Protein AF-A0A951UC71-F1 (afdb_monomer_lite)

pLDDT: mean 77.55, std 17.19, range [30.97, 96.88]

Radius of gyration: 18.81 Å; chains: 1; bounding box: 46×60×40 Å

Sequence (184 aa):
MALVKSNFSGMRILVIVRHSFFYNSIHRSFVNNIKMRLPWKINTELAEDSRFSFFFKPIERLGGASDEKISIFTTQEAREDAIRFLQSHLKYQKTASTLNSMNDYVCYASKANSLAIRSNGDIAKCTVALSDERNRIGHLNKDGTVEIDKTLFRLWLKGLQSGNDMELACPYAAMETLVNLSSK

Structure (mmCIF, N/CA/C/O backbone):
data_AF-A0A951UC71-F1
#
_entry.id   AF-A0A951UC71-F1
#
loop_
_atom_site.group_PDB
_atom_site.id
_atom_site.type_symbol
_atom_site.label_atom_id
_atom_site.label_alt_id
_atom_site.label_comp_id
_atom_site.label_asym_id
_atom_site.label_entity_id
_atom_site.label_seq_id
_atom_site.pdbx_PDB_ins_code
_atom_site.Cartn_x
_atom_site.Cartn_y
_atom_site.Cartn_z
_atom_site.occupancy
_atom_site.B_iso_or_equiv
_atom_site.auth_seq_id
_atom_site.auth_comp_id
_atom_site.auth_asym_id
_atom_site.auth_atom_id
_atom_site.pdbx_PDB_model_num
ATOM 1 N N . MET A 1 1 ? -28.364 0.232 11.010 1.00 32.69 1 MET A N 1
ATOM 2 C CA . MET A 1 1 ? -27.357 -0.629 11.667 1.00 32.69 1 MET A CA 1
ATOM 3 C C . MET A 1 1 ? -25.978 -0.072 11.325 1.00 32.69 1 MET A C 1
ATOM 5 O O . MET A 1 1 ? -25.517 -0.237 10.207 1.00 32.69 1 MET A O 1
ATOM 9 N N . ALA A 1 2 ? -25.404 0.728 12.226 1.00 31.59 2 ALA A N 1
ATOM 10 C CA . ALA A 1 2 ? -24.168 1.481 12.012 1.00 31.59 2 ALA A CA 1
ATOM 11 C C . ALA A 1 2 ? -22.981 0.679 12.564 1.00 31.59 2 ALA A C 1
ATOM 13 O O . ALA A 1 2 ? -22.815 0.622 13.776 1.00 31.59 2 ALA A O 1
ATOM 14 N N . LEU A 1 3 ? -22.198 0.017 11.706 1.00 30.97 3 LEU A N 1
ATOM 15 C CA . LEU A 1 3 ? -21.170 -0.932 12.171 1.00 30.97 3 LEU A CA 1
ATOM 16 C C . LEU A 1 3 ? -19.726 -0.653 11.724 1.00 30.97 3 LEU A C 1
ATOM 18 O O . LEU A 1 3 ? -18.859 -1.461 12.028 1.00 30.97 3 LEU A O 1
ATOM 22 N N . VAL A 1 4 ? -19.411 0.476 11.073 1.00 44.16 4 VAL A N 1
ATOM 23 C CA . VAL A 1 4 ? -18.016 0.715 10.615 1.00 44.16 4 VAL A CA 1
ATOM 24 C C . VAL A 1 4 ? -17.393 2.028 11.106 1.00 44.16 4 VAL A C 1
ATOM 26 O O . VAL A 1 4 ? -16.186 2.081 11.329 1.00 44.16 4 VAL A O 1
ATOM 29 N N . LYS A 1 5 ? -18.174 3.084 11.376 1.00 35.66 5 LYS A N 1
ATOM 30 C CA . LYS A 1 5 ? -17.596 4.390 11.759 1.00 35.66 5 LYS A CA 1
ATOM 31 C C . LYS A 1 5 ? -16.997 4.441 13.176 1.00 35.66 5 LYS A C 1
ATOM 33 O O . LYS A 1 5 ? -16.100 5.245 13.406 1.00 35.66 5 LYS A O 1
ATOM 38 N N . SER A 1 6 ? -17.438 3.595 14.110 1.00 39.25 6 SER A N 1
ATOM 39 C CA . SER A 1 6 ? -17.039 3.678 15.528 1.00 39.25 6 SER A CA 1
ATOM 40 C C . SER A 1 6 ? -15.701 3.009 15.879 1.00 39.25 6 SER A C 1
ATOM 42 O O . SER A 1 6 ? -15.132 3.323 16.920 1.00 39.25 6 SER A O 1
ATOM 44 N N . ASN A 1 7 ? -15.149 2.1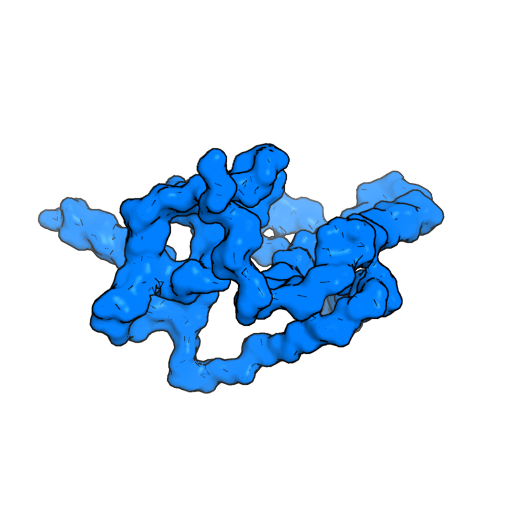30 15.033 1.00 52.19 7 ASN A N 1
ATOM 45 C CA . ASN A 1 7 ? -14.074 1.220 15.465 1.00 52.19 7 ASN A CA 1
ATOM 46 C C . ASN A 1 7 ? -12.632 1.721 15.286 1.00 52.19 7 ASN A C 1
ATOM 48 O O . ASN A 1 7 ? -11.694 1.042 15.688 1.00 52.19 7 ASN A O 1
ATOM 52 N N . PHE A 1 8 ? -12.429 2.913 14.727 1.00 56.84 8 PHE A N 1
ATOM 53 C CA . PHE A 1 8 ? -11.084 3.447 14.475 1.00 56.84 8 PHE A CA 1
ATOM 54 C C . PHE A 1 8 ? -10.738 4.658 15.353 1.00 56.84 8 PHE A C 1
ATOM 56 O O . PHE A 1 8 ? -9.728 5.313 15.103 1.00 56.84 8 PHE A O 1
ATOM 63 N N . SER A 1 9 ? -11.559 4.995 16.356 1.00 56.44 9 SER A N 1
ATOM 64 C CA . SER A 1 9 ? -11.460 6.256 17.118 1.00 56.44 9 SER A CA 1
ATOM 65 C C . SER A 1 9 ? -10.152 6.441 17.911 1.00 56.44 9 SER A C 1
ATOM 67 O O . SER A 1 9 ? -9.887 7.545 18.371 1.00 56.44 9 SER A O 1
ATOM 69 N N . GLY A 1 10 ? -9.320 5.404 18.050 1.00 64.19 10 GLY A N 1
ATOM 70 C CA . GLY A 1 10 ? -8.010 5.479 18.717 1.00 64.19 10 GLY A CA 1
ATOM 71 C C . GLY A 1 10 ? -6.829 4.973 17.883 1.00 64.19 10 GLY A C 1
ATOM 72 O O . GLY A 1 10 ? -5.710 4.906 18.386 1.00 64.19 10 GLY A O 1
ATOM 73 N N . MET A 1 11 ? -7.047 4.586 16.623 1.00 69.62 11 MET A N 1
ATOM 74 C CA . MET A 1 11 ? -5.988 4.005 15.793 1.00 69.62 11 MET A CA 1
ATOM 75 C C . MET A 1 11 ? -5.205 5.087 15.054 1.00 69.62 11 MET A C 1
ATOM 77 O O . MET A 1 11 ? -5.791 5.991 14.464 1.00 69.62 11 MET A O 1
ATOM 81 N N . ARG A 1 12 ? -3.873 4.960 15.029 1.00 76.62 12 ARG A N 1
ATOM 82 C CA . ARG A 1 12 ? -3.014 5.736 14.124 1.00 76.62 12 ARG A CA 1
ATOM 83 C C . ARG A 1 12 ? -2.972 5.031 12.771 1.00 76.62 12 ARG A C 1
ATOM 85 O O . ARG A 1 12 ? -2.683 3.839 12.708 1.00 76.62 12 ARG A O 1
ATOM 92 N N . ILE A 1 13 ? -3.253 5.769 11.707 1.00 76.75 13 ILE A N 1
ATOM 93 C CA . ILE A 1 13 ? -3.329 5.272 10.336 1.00 76.75 13 ILE A CA 1
ATOM 94 C C . ILE A 1 13 ? -2.183 5.896 9.546 1.00 76.75 13 ILE A C 1
ATOM 96 O O . ILE A 1 13 ? -2.188 7.094 9.273 1.00 76.75 13 ILE A O 1
ATOM 100 N N . LEU A 1 14 ? -1.206 5.074 9.166 1.00 79.00 14 LEU A N 1
ATOM 101 C CA . LEU A 1 14 ? -0.154 5.483 8.242 1.00 79.00 14 LEU A CA 1
ATOM 102 C C . LEU A 1 14 ? -0.599 5.212 6.806 1.00 79.00 14 LEU A C 1
ATOM 104 O O . LEU A 1 14 ? -0.743 4.059 6.402 1.00 79.00 14 LEU A O 1
ATOM 108 N N . VAL A 1 15 ? -0.757 6.272 6.022 1.00 80.56 15 VAL A N 1
ATOM 109 C CA . VAL A 1 15 ? -1.070 6.194 4.596 1.00 80.56 15 VAL A CA 1
ATOM 110 C C . VAL A 1 15 ? 0.216 6.360 3.798 1.00 80.56 15 VAL A C 1
ATOM 112 O O . VAL A 1 15 ? 0.816 7.436 3.767 1.00 80.56 15 VAL A O 1
ATOM 115 N N . ILE A 1 16 ? 0.637 5.287 3.130 1.00 81.94 16 ILE A N 1
ATOM 116 C CA . ILE A 1 16 ? 1.773 5.320 2.206 1.00 81.94 16 ILE A CA 1
ATOM 117 C C . ILE A 1 16 ? 1.238 5.602 0.805 1.00 81.94 16 ILE A C 1
ATOM 119 O O . ILE A 1 16 ? 0.570 4.762 0.206 1.00 81.94 16 ILE A O 1
ATOM 123 N N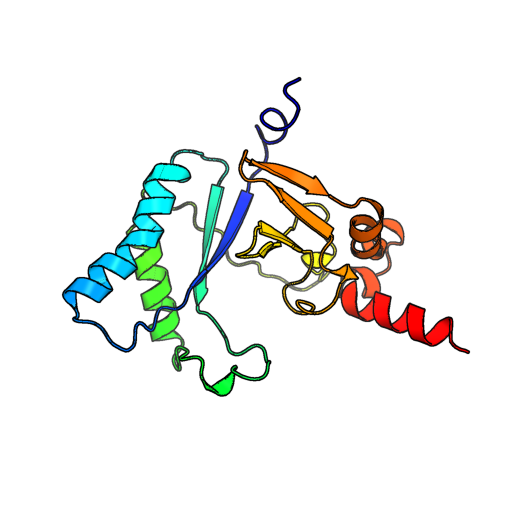 . VAL A 1 17 ? 1.552 6.778 0.269 1.00 81.19 17 VAL A N 1
ATOM 124 C CA . VAL A 1 17 ? 1.101 7.199 -1.060 1.00 81.19 17 VAL A CA 1
ATOM 125 C C . VAL A 1 17 ? 2.260 7.086 -2.040 1.00 81.19 17 VAL A C 1
ATOM 127 O O . VAL A 1 17 ? 3.243 7.821 -1.935 1.00 81.19 17 VAL A O 1
ATOM 130 N N . ARG A 1 18 ? 2.139 6.176 -3.014 1.00 80.44 18 ARG A N 1
ATOM 131 C CA . ARG A 1 18 ? 3.048 6.109 -4.165 1.00 80.44 18 ARG A CA 1
ATOM 132 C C . ARG A 1 18 ? 2.500 6.960 -5.308 1.00 80.44 18 ARG A C 1
ATOM 134 O O . ARG A 1 18 ? 1.380 6.725 -5.754 1.00 80.44 18 ARG A O 1
ATOM 141 N N . HIS A 1 19 ? 3.264 7.949 -5.770 1.00 77.94 19 HIS A N 1
ATOM 142 C CA . HIS A 1 19 ? 2.808 8.898 -6.793 1.00 77.94 19 HIS A CA 1
ATOM 143 C C . HIS A 1 19 ? 3.789 9.028 -7.962 1.00 77.94 19 HIS A C 1
ATOM 145 O O . HIS A 1 19 ? 5.007 9.034 -7.766 1.00 77.94 19 HIS A O 1
ATOM 151 N N . SER A 1 20 ? 3.247 9.135 -9.182 1.00 76.12 20 SER A N 1
ATOM 152 C CA . SER A 1 20 ? 4.027 9.525 -10.356 1.00 76.12 20 SER A CA 1
ATOM 153 C C . SER A 1 20 ? 4.221 11.030 -10.347 1.00 76.12 20 SER A C 1
ATOM 155 O O . SER A 1 20 ? 3.256 11.784 -10.435 1.00 76.12 20 SER A O 1
ATOM 157 N N . PHE A 1 21 ? 5.468 11.474 -10.267 1.00 70.38 21 PHE A N 1
ATOM 158 C CA . PHE A 1 21 ? 5.804 12.896 -10.331 1.00 70.38 21 PHE A CA 1
ATOM 159 C C . PHE A 1 21 ? 6.105 13.374 -11.757 1.00 70.38 21 PHE A C 1
ATOM 161 O O . PHE A 1 21 ? 6.265 14.574 -11.991 1.00 70.38 21 PHE A O 1
ATOM 168 N N . PHE A 1 22 ? 6.162 12.437 -12.705 1.00 66.50 22 PHE A N 1
ATOM 169 C CA . PHE A 1 22 ? 6.455 12.682 -14.107 1.00 66.50 22 PHE A CA 1
ATOM 170 C C . PHE A 1 22 ? 5.145 12.835 -14.874 1.00 66.50 22 PHE A C 1
ATOM 172 O O . PHE A 1 22 ? 4.516 11.855 -15.266 1.00 66.50 22 PHE A O 1
ATOM 179 N N . TYR A 1 23 ? 4.737 14.083 -15.087 1.00 58.84 23 TYR A N 1
ATOM 180 C CA . TYR A 1 23 ? 3.679 14.425 -16.034 1.00 58.84 23 TYR A CA 1
ATOM 181 C C . TYR A 1 23 ? 4.337 14.843 -17.345 1.00 58.84 23 TYR A C 1
ATOM 183 O O . TYR A 1 23 ? 4.490 16.029 -17.636 1.00 58.84 23 TYR A O 1
ATOM 191 N N . ASN A 1 24 ? 4.769 13.859 -18.129 1.00 46.56 24 ASN A N 1
ATOM 192 C CA . ASN A 1 24 ? 5.227 14.111 -19.489 1.00 46.56 24 ASN A CA 1
ATOM 193 C C . ASN A 1 24 ? 3.984 14.340 -20.349 1.00 46.56 24 ASN A C 1
ATOM 195 O O . ASN A 1 24 ? 3.352 13.358 -20.725 1.00 46.56 24 ASN A O 1
ATOM 199 N N . SER A 1 25 ? 3.594 15.608 -20.563 1.00 39.34 25 SER A N 1
ATOM 200 C CA . SER A 1 25 ? 2.937 16.133 -21.790 1.00 39.34 25 SER A CA 1
ATOM 201 C C . SER A 1 25 ? 2.201 17.474 -21.614 1.00 39.34 25 SER A C 1
ATOM 203 O O . SER A 1 25 ? 1.567 17.922 -22.563 1.00 39.34 25 SER A O 1
ATOM 205 N N . ILE A 1 26 ? 2.213 18.142 -20.450 1.00 44.16 26 ILE A N 1
ATOM 206 C CA . ILE A 1 26 ? 1.326 19.309 -20.258 1.00 44.16 26 ILE A CA 1
ATOM 207 C C . ILE A 1 26 ? 2.062 20.507 -19.643 1.00 44.16 26 ILE A C 1
ATOM 209 O O . ILE A 1 26 ? 2.986 20.355 -18.853 1.00 44.16 26 ILE A O 1
ATOM 213 N N . HIS A 1 27 ? 1.672 21.709 -20.076 1.00 45.03 27 HIS A N 1
ATOM 214 C CA . HIS A 1 27 ? 2.228 23.022 -19.734 1.00 45.03 27 HIS A CA 1
ATOM 215 C C . HIS A 1 27 ? 2.588 23.175 -18.238 1.00 45.03 27 HIS A C 1
ATOM 217 O O . HIS A 1 27 ? 1.850 22.720 -17.364 1.00 45.03 27 HIS A O 1
ATOM 223 N N . ARG A 1 28 ? 3.694 23.866 -17.914 1.00 50.34 28 ARG A N 1
ATOM 224 C CA . ARG A 1 28 ? 4.269 23.975 -16.548 1.00 50.34 28 ARG A CA 1
ATOM 225 C C . ARG A 1 28 ? 3.255 24.418 -15.478 1.00 50.34 28 ARG A C 1
ATOM 227 O O . ARG A 1 28 ? 3.248 23.882 -14.373 1.00 50.34 28 ARG A O 1
ATOM 234 N N . SER A 1 29 ? 2.359 25.346 -15.815 1.00 49.00 29 SER A N 1
ATOM 235 C CA . SER A 1 29 ? 1.261 25.795 -14.942 1.00 49.00 29 SER A CA 1
ATOM 236 C C . SER A 1 29 ? 0.159 24.744 -14.744 1.00 49.00 29 SER A C 1
ATOM 238 O O . SER A 1 29 ? -0.399 24.651 -13.655 1.00 49.00 29 SER A O 1
ATOM 240 N N . PHE A 1 30 ? -0.113 23.891 -15.734 1.00 49.34 30 PHE A N 1
ATOM 241 C CA . PHE A 1 30 ? -1.042 22.762 -15.600 1.00 49.34 30 PHE A CA 1
ATOM 242 C C . PHE A 1 30 ? -0.452 21.639 -14.739 1.00 49.34 30 PHE A C 1
ATOM 244 O O . PHE A 1 30 ? -1.137 21.073 -13.890 1.00 49.34 30 PHE A O 1
ATOM 251 N N . VAL A 1 31 ? 0.849 21.372 -14.887 1.00 55.19 31 VAL A N 1
ATOM 252 C CA . VAL A 1 31 ? 1.584 20.422 -14.039 1.00 55.19 31 VAL A CA 1
ATOM 253 C C . VAL A 1 31 ? 1.595 20.884 -12.586 1.00 55.19 31 VAL A C 1
ATOM 255 O O . VAL A 1 31 ? 1.387 20.062 -11.700 1.00 55.19 31 VAL A O 1
ATOM 258 N N . ASN A 1 32 ? 1.758 22.183 -12.322 1.00 58.28 32 ASN A N 1
ATOM 259 C CA . ASN A 1 32 ? 1.654 22.719 -10.963 1.00 58.28 32 ASN A CA 1
ATOM 260 C C . ASN A 1 32 ? 0.238 22.543 -10.383 1.00 58.28 32 ASN A C 1
ATOM 262 O O . ASN A 1 32 ? 0.110 22.115 -9.240 1.00 58.28 32 ASN A O 1
ATOM 266 N N . ASN A 1 33 ? -0.818 22.750 -11.177 1.00 58.84 33 ASN A N 1
ATOM 267 C CA . ASN A 1 33 ? -2.197 22.493 -10.740 1.00 58.84 33 ASN A CA 1
ATOM 268 C C . ASN A 1 33 ? -2.461 21.008 -10.429 1.00 58.84 33 ASN A C 1
ATOM 270 O O . ASN A 1 33 ? -3.104 20.693 -9.427 1.00 58.84 33 ASN A O 1
ATOM 274 N N . ILE A 1 34 ? -1.929 20.074 -11.228 1.00 60.56 34 ILE A N 1
ATOM 275 C CA . ILE A 1 34 ? -2.061 18.636 -10.938 1.00 60.56 34 ILE A CA 1
ATOM 276 C C . ILE A 1 34 ? -1.238 18.237 -9.711 1.00 60.56 34 ILE A C 1
ATOM 278 O O . ILE A 1 34 ? -1.739 17.508 -8.853 1.00 60.56 34 ILE A O 1
ATOM 282 N N . LYS A 1 35 ? -0.002 18.737 -9.596 1.00 67.75 35 LYS A N 1
ATOM 283 C CA . LYS A 1 35 ? 0.871 18.504 -8.436 1.00 67.75 35 LYS A CA 1
ATOM 284 C C . LYS A 1 35 ? 0.211 18.948 -7.130 1.00 67.75 35 LYS A C 1
ATOM 286 O O . LYS A 1 35 ? 0.386 18.287 -6.112 1.00 67.75 35 LYS A O 1
ATOM 291 N N . MET A 1 36 ? -0.597 20.007 -7.177 1.00 76.06 36 MET A N 1
ATOM 292 C CA . MET A 1 36 ? -1.359 20.512 -6.035 1.00 76.06 36 MET A CA 1
ATOM 293 C C . MET A 1 36 ? -2.638 19.727 -5.731 1.00 76.06 36 MET A C 1
ATOM 295 O O . MET A 1 36 ? -3.139 19.800 -4.610 1.00 76.06 36 MET A O 1
ATOM 299 N N . ARG A 1 37 ? -3.155 18.930 -6.674 1.00 81.81 37 ARG A N 1
ATOM 300 C CA . ARG A 1 37 ? -4.427 18.210 -6.504 1.00 81.81 37 ARG A CA 1
ATOM 301 C C . ARG A 1 37 ? -4.377 17.178 -5.382 1.00 81.81 37 ARG A C 1
ATOM 303 O O . ARG A 1 37 ? -5.349 17.036 -4.645 1.00 81.81 37 ARG A O 1
ATOM 310 N N . LEU A 1 38 ? -3.262 16.456 -5.257 1.00 82.94 38 LEU A N 1
ATOM 311 C CA . LEU A 1 38 ? -3.096 15.437 -4.221 1.00 82.94 38 LEU A CA 1
ATOM 312 C C . LEU A 1 38 ? -2.980 16.064 -2.817 1.00 82.94 38 LEU A C 1
ATOM 314 O O . LEU A 1 38 ? -3.800 15.703 -1.972 1.00 82.94 38 LEU A O 1
ATOM 318 N N . PRO A 1 39 ? -2.070 17.030 -2.555 1.00 85.19 39 PRO A N 1
ATOM 319 C CA . PRO A 1 39 ? -2.048 17.748 -1.281 1.00 85.19 39 PRO A CA 1
ATOM 320 C C . PRO A 1 39 ? -3.380 18.423 -0.949 1.00 85.19 39 PRO A C 1
ATOM 322 O O . PRO A 1 39 ? -3.846 18.325 0.180 1.00 85.19 39 PRO A O 1
ATOM 325 N N . TRP A 1 40 ? -4.041 19.048 -1.931 1.00 85.69 40 TRP A N 1
ATOM 326 C CA . TRP A 1 40 ? -5.349 19.673 -1.728 1.00 85.69 40 TRP A CA 1
ATOM 327 C C . TRP A 1 40 ? -6.420 18.663 -1.292 1.00 85.69 40 TRP A C 1
ATOM 329 O O . TRP A 1 40 ? -7.116 18.913 -0.308 1.00 85.69 40 TRP A O 1
ATOM 339 N N . LYS A 1 41 ? -6.521 17.502 -1.957 1.00 86.25 41 LYS A N 1
ATOM 340 C CA . LYS A 1 41 ? -7.457 16.434 -1.559 1.00 86.25 41 LYS A CA 1
ATOM 341 C C . LYS A 1 41 ? -7.159 15.914 -0.161 1.00 86.25 41 LYS A C 1
ATOM 343 O O . LYS A 1 41 ? -8.063 15.817 0.656 1.00 86.25 41 LYS A O 1
ATOM 348 N N . ILE A 1 42 ? -5.890 15.638 0.141 1.00 86.75 42 ILE A N 1
ATOM 349 C CA . ILE A 1 42 ? -5.488 15.199 1.483 1.00 86.75 42 ILE A CA 1
ATOM 350 C C . ILE A 1 42 ? -5.896 16.249 2.523 1.00 86.75 42 ILE A C 1
ATOM 352 O O . ILE A 1 42 ? -6.500 15.907 3.533 1.00 86.75 42 ILE A O 1
ATOM 356 N N . ASN A 1 43 ? -5.633 17.527 2.256 1.00 86.62 43 ASN A N 1
ATOM 357 C CA . ASN A 1 43 ? -5.946 18.619 3.174 1.00 86.62 43 ASN A CA 1
ATOM 358 C C . ASN A 1 43 ? -7.439 18.837 3.418 1.00 86.62 43 ASN A C 1
ATOM 360 O O . ASN A 1 43 ? -7.800 19.318 4.487 1.00 86.62 43 ASN A O 1
ATOM 364 N N . THR A 1 44 ? -8.277 18.564 2.421 1.00 86.06 44 THR A N 1
ATOM 365 C CA . THR A 1 44 ? -9.726 18.801 2.484 1.00 86.06 44 THR A CA 1
ATOM 366 C C . THR A 1 44 ? -10.500 17.590 2.984 1.00 86.06 44 THR A C 1
ATOM 368 O O . THR A 1 44 ? -11.544 17.762 3.600 1.00 86.06 44 THR A O 1
ATOM 371 N N . GLU A 1 45 ? -9.992 16.379 2.749 1.00 85.75 45 GLU A N 1
ATOM 372 C CA . GLU A 1 45 ? -10.714 15.142 3.056 1.00 85.75 45 GLU A CA 1
ATOM 373 C C . GLU A 1 45 ? -10.155 14.407 4.288 1.00 85.75 45 GLU A C 1
ATOM 375 O O . GLU A 1 45 ? -10.906 13.687 4.939 1.00 85.75 45 GLU A O 1
ATOM 380 N N . LEU A 1 46 ? -8.861 14.555 4.619 1.00 83.19 46 LEU A N 1
ATOM 381 C CA . LEU A 1 46 ? -8.195 13.695 5.614 1.00 83.19 46 LEU A CA 1
ATOM 382 C C . LEU A 1 46 ? -7.317 14.424 6.643 1.00 83.19 46 LEU A C 1
ATOM 384 O O . LEU A 1 46 ? -7.132 13.911 7.742 1.00 83.19 46 LEU A O 1
ATOM 388 N N . ALA A 1 47 ? -6.736 15.580 6.314 1.00 74.50 47 ALA A N 1
ATOM 389 C CA . ALA A 1 47 ? -5.680 16.176 7.141 1.00 74.50 47 ALA A CA 1
ATOM 390 C C . ALA A 1 47 ? -6.166 16.728 8.489 1.00 74.50 47 ALA A C 1
ATOM 392 O O . ALA A 1 47 ? -5.354 16.871 9.398 1.00 74.50 47 ALA A O 1
ATOM 393 N N . GLU A 1 48 ? -7.457 17.037 8.630 1.00 80.06 48 GLU A N 1
ATOM 394 C CA . GLU A 1 48 ? -8.037 17.467 9.912 1.00 80.06 48 GLU A CA 1
ATOM 395 C C . GLU A 1 48 ? -8.177 16.302 10.905 1.00 80.06 48 GLU A C 1
ATOM 397 O O . GLU A 1 48 ? -8.244 16.507 12.118 1.00 80.06 48 GLU A O 1
ATOM 402 N N . ASP A 1 49 ? -8.158 15.061 10.413 1.00 82.12 49 ASP A N 1
ATOM 403 C CA . ASP A 1 49 ? -8.229 13.877 11.251 1.00 82.12 49 ASP A CA 1
ATOM 404 C C . ASP A 1 49 ? -6.830 13.460 11.724 1.00 82.12 49 ASP A C 1
ATOM 406 O O . ASP A 1 49 ? -6.019 12.872 11.004 1.00 82.12 49 ASP A O 1
ATOM 410 N N . SER A 1 50 ? -6.567 13.742 13.000 1.00 80.81 50 SER A N 1
ATOM 411 C CA . SER A 1 50 ? -5.272 13.529 13.656 1.00 80.81 50 SER A CA 1
ATOM 412 C C . SER A 1 50 ? -4.770 12.077 13.675 1.00 80.81 50 SER A C 1
ATOM 414 O O . SER A 1 50 ? -3.599 11.850 14.029 1.00 80.81 50 SER A O 1
ATOM 416 N N . ARG A 1 51 ? -5.637 11.116 13.324 1.00 81.94 51 ARG A N 1
ATOM 417 C CA . ARG A 1 51 ? -5.309 9.696 13.178 1.00 81.94 51 ARG A CA 1
ATOM 418 C C . ARG A 1 51 ? -4.448 9.436 11.953 1.00 81.94 51 ARG A C 1
ATOM 420 O O . ARG A 1 51 ? -3.639 8.512 11.998 1.00 81.94 51 ARG A O 1
ATOM 427 N N . PHE A 1 52 ? -4.589 10.230 10.895 1.00 82.44 52 PHE A N 1
ATOM 428 C CA . PHE A 1 52 ? -3.863 10.026 9.649 1.00 82.44 52 PHE A CA 1
ATOM 429 C C . PHE A 1 52 ? -2.463 10.644 9.699 1.00 82.44 52 PHE A C 1
ATOM 431 O O . PHE A 1 52 ? -2.259 11.786 10.113 1.00 82.44 52 PHE A O 1
ATOM 438 N N . SER A 1 53 ? -1.481 9.880 9.235 1.00 83.06 53 SER A N 1
ATOM 439 C CA . SER A 1 53 ? -0.162 10.368 8.849 1.00 83.06 53 SER A CA 1
ATOM 440 C C . SER A 1 53 ? 0.139 9.937 7.419 1.00 83.06 53 SER A C 1
ATOM 442 O O . SER A 1 53 ? -0.297 8.877 6.969 1.00 83.06 53 SER A O 1
ATOM 444 N N . PHE A 1 54 ? 0.885 10.765 6.692 1.00 81.81 54 PHE A N 1
ATOM 445 C CA . PHE A 1 54 ? 1.146 10.553 5.271 1.00 81.81 54 PHE A CA 1
ATOM 446 C C . PHE A 1 54 ? 2.635 10.349 5.030 1.00 81.81 54 PHE A C 1
ATOM 448 O O . PHE A 1 54 ? 3.470 11.136 5.480 1.00 81.81 54 PHE A O 1
ATOM 455 N N . PHE A 1 55 ? 2.961 9.295 4.290 1.00 83.38 55 PHE A N 1
ATOM 456 C CA . PHE A 1 55 ? 4.313 9.009 3.835 1.00 83.38 55 PHE A CA 1
ATOM 457 C C . PHE A 1 55 ? 4.319 8.885 2.314 1.00 83.38 55 PHE A C 1
ATOM 459 O O . PHE A 1 55 ? 3.717 7.970 1.749 1.00 83.38 55 PHE A O 1
ATOM 466 N N . PHE A 1 56 ? 4.990 9.815 1.638 1.00 83.94 56 PHE A N 1
ATOM 467 C CA . PHE A 1 56 ? 5.065 9.818 0.182 1.00 83.94 56 PHE A CA 1
ATOM 468 C C . PHE A 1 56 ? 6.263 9.010 -0.299 1.00 83.94 56 PHE A C 1
ATOM 470 O O . PHE A 1 56 ? 7.374 9.149 0.210 1.00 83.94 56 PHE A O 1
ATOM 477 N N . LYS A 1 57 ? 6.036 8.187 -1.320 1.00 83.00 57 LYS A N 1
ATOM 478 C CA . LYS A 1 57 ? 7.084 7.493 -2.064 1.00 83.00 57 LYS A CA 1
ATOM 479 C C . LYS A 1 57 ? 6.930 7.797 -3.556 1.00 83.00 57 LYS A C 1
ATOM 481 O O . LYS A 1 57 ? 5.804 7.820 -4.056 1.00 83.00 57 LYS A O 1
ATOM 486 N N . PRO A 1 58 ? 8.018 8.006 -4.306 1.00 82.62 58 PRO A N 1
ATOM 487 C CA . PRO A 1 58 ? 7.934 7.966 -5.756 1.00 82.62 58 PRO A CA 1
ATOM 488 C C . PRO A 1 58 ? 7.518 6.568 -6.222 1.00 82.62 58 PRO A C 1
ATOM 490 O O . PRO A 1 58 ? 7.728 5.561 -5.530 1.00 82.62 58 PRO A O 1
ATOM 493 N N . ILE A 1 59 ? 6.902 6.511 -7.399 1.00 83.19 59 ILE A N 1
ATOM 494 C CA . ILE A 1 59 ? 6.778 5.246 -8.122 1.00 83.19 59 ILE A CA 1
ATOM 495 C C . ILE A 1 59 ? 8.164 4.695 -8.458 1.00 83.19 59 ILE A C 1
ATOM 497 O O . ILE A 1 59 ? 9.129 5.440 -8.634 1.00 83.19 59 ILE A O 1
ATOM 501 N N . GLU A 1 60 ? 8.241 3.376 -8.516 1.00 83.06 60 GLU A N 1
ATOM 502 C CA . GLU A 1 60 ? 9.453 2.619 -8.800 1.00 83.06 60 GLU A CA 1
ATOM 503 C C . GLU A 1 60 ? 9.141 1.604 -9.892 1.00 83.06 60 GLU A C 1
ATOM 505 O O . GLU A 1 60 ? 7.974 1.277 -10.122 1.00 83.06 60 GLU A O 1
ATOM 510 N N . ARG A 1 61 ? 10.201 1.118 -10.535 1.00 82.06 61 ARG A N 1
ATOM 511 C CA . ARG A 1 61 ? 10.132 -0.013 -11.448 1.00 82.06 61 ARG A CA 1
ATOM 512 C C . ARG A 1 61 ? 10.139 -1.299 -10.634 1.00 82.06 61 ARG A C 1
ATOM 514 O O . ARG A 1 61 ? 11.144 -1.603 -9.995 1.00 82.06 61 ARG A O 1
ATOM 521 N N . LEU A 1 62 ? 8.992 -1.964 -10.547 1.00 74.69 62 LEU A N 1
ATOM 522 C CA . LEU A 1 62 ? 8.770 -3.129 -9.678 1.00 74.69 62 LEU A CA 1
ATOM 523 C C . LEU A 1 62 ? 8.377 -4.379 -10.485 1.00 74.69 62 LEU A C 1
ATOM 525 O O . LEU A 1 62 ? 7.875 -5.345 -9.915 1.00 74.69 62 LEU A O 1
ATOM 529 N N . GLY A 1 63 ? 8.616 -4.363 -11.798 1.00 72.56 63 GLY A N 1
ATOM 530 C CA . GLY A 1 63 ? 8.288 -5.426 -12.742 1.00 72.56 63 GLY A CA 1
ATOM 531 C C . GLY A 1 63 ? 6.958 -5.236 -13.485 1.00 72.56 63 GLY A C 1
ATOM 532 O O . GLY A 1 63 ? 6.176 -4.324 -13.221 1.00 72.56 63 GLY A O 1
ATOM 533 N N . GLY A 1 64 ? 6.701 -6.136 -14.440 1.00 78.56 64 GLY A N 1
ATOM 534 C CA . GLY A 1 64 ? 5.516 -6.134 -15.306 1.00 78.56 64 GLY A CA 1
ATOM 535 C C . GLY A 1 64 ? 5.799 -5.662 -16.736 1.00 78.56 64 GLY A C 1
ATOM 536 O O . GLY A 1 64 ? 6.827 -5.063 -17.025 1.00 78.56 64 GLY A O 1
ATOM 537 N N . ALA A 1 65 ? 4.861 -5.919 -17.652 1.00 81.19 65 ALA A N 1
ATOM 538 C CA . ALA A 1 65 ? 5.034 -5.715 -19.099 1.00 81.19 65 ALA A CA 1
ATOM 539 C C . ALA A 1 65 ? 5.091 -4.242 -19.566 1.00 81.19 65 ALA A C 1
ATOM 541 O O . ALA A 1 65 ? 4.980 -3.951 -20.755 1.00 81.19 65 ALA A O 1
ATOM 542 N N . SER A 1 66 ? 5.122 -3.283 -18.645 1.00 82.12 66 SER A N 1
ATOM 543 C CA . SER A 1 66 ? 5.218 -1.850 -18.958 1.00 82.12 66 SER A CA 1
ATOM 544 C C . SER A 1 66 ? 6.128 -1.110 -17.986 1.00 82.12 66 SER A C 1
ATOM 546 O O . SER A 1 66 ? 6.112 0.119 -17.945 1.00 82.12 66 SER A O 1
ATOM 548 N N . ASP A 1 67 ? 6.910 -1.845 -17.200 1.00 82.81 67 ASP A N 1
ATOM 549 C CA . ASP A 1 67 ? 7.771 -1.299 -16.156 1.00 82.81 67 ASP A CA 1
ATOM 550 C C . ASP A 1 67 ? 8.849 -0.381 -16.753 1.00 82.81 67 ASP A C 1
ATOM 552 O O . ASP A 1 67 ? 9.121 0.715 -16.261 1.00 82.81 67 ASP A O 1
ATOM 556 N N . GLU A 1 68 ? 9.381 -0.761 -17.913 1.00 86.44 68 GLU A N 1
ATOM 557 C CA . GLU A 1 68 ? 10.360 0.005 -18.679 1.00 86.44 68 GLU A CA 1
ATOM 558 C C . GLU A 1 68 ? 9.826 1.359 -19.169 1.00 86.44 68 GLU A C 1
ATOM 560 O O . GLU A 1 68 ? 10.598 2.310 -19.321 1.00 86.44 68 GLU A O 1
ATOM 565 N N . LYS A 1 69 ? 8.505 1.479 -19.356 1.00 86.75 69 LYS A N 1
ATOM 566 C CA . LYS A 1 69 ? 7.834 2.707 -19.818 1.00 86.75 69 LYS A CA 1
ATOM 567 C C . LYS A 1 69 ? 7.604 3.702 -18.685 1.00 86.75 69 LYS A C 1
ATOM 569 O O . LYS A 1 69 ? 7.299 4.869 -18.937 1.00 86.75 69 LYS A O 1
ATOM 574 N N . ILE A 1 70 ? 7.748 3.268 -17.434 1.00 83.81 70 ILE A N 1
ATOM 575 C CA . ILE A 1 70 ? 7.560 4.127 -16.274 1.00 83.81 70 ILE A CA 1
ATOM 576 C C . ILE A 1 70 ? 8.757 5.074 -16.157 1.00 83.81 70 ILE A C 1
ATOM 578 O O . ILE A 1 70 ? 9.912 4.653 -16.010 1.00 83.81 70 ILE A O 1
ATOM 582 N N . SER A 1 71 ? 8.466 6.376 -16.206 1.00 84.75 71 SER A N 1
ATOM 583 C CA . SER A 1 71 ? 9.426 7.418 -15.846 1.00 84.75 71 SER A CA 1
ATOM 584 C C . SER A 1 71 ? 9.615 7.432 -14.332 1.00 84.75 71 SER A C 1
ATOM 586 O O . SER A 1 71 ? 8.652 7.581 -13.578 1.00 84.75 71 SER A O 1
ATOM 588 N N . ILE A 1 72 ? 10.861 7.271 -13.899 1.00 86.12 72 ILE A N 1
ATOM 589 C CA . ILE A 1 72 ? 11.262 7.278 -12.493 1.00 86.12 72 ILE A CA 1
ATOM 590 C C . ILE A 1 72 ? 12.342 8.332 -12.270 1.00 86.12 72 ILE A C 1
ATOM 592 O O . ILE A 1 72 ? 13.036 8.739 -13.201 1.00 86.12 72 ILE A O 1
ATOM 596 N N . PHE A 1 73 ? 12.495 8.768 -11.023 1.00 83.69 73 PHE A N 1
ATOM 597 C CA . PHE A 1 73 ? 13.625 9.608 -10.652 1.00 83.69 73 PHE A CA 1
ATOM 598 C C . PHE A 1 73 ? 14.902 8.780 -10.685 1.00 83.69 73 PHE A C 1
ATOM 600 O O . PHE A 1 73 ? 14.955 7.697 -10.104 1.00 83.69 73 PHE A O 1
ATOM 607 N N . THR A 1 74 ? 15.917 9.308 -11.357 1.00 82.12 74 THR A N 1
ATOM 608 C CA . THR A 1 74 ? 17.228 8.669 -11.499 1.00 82.12 74 THR A CA 1
ATOM 609 C C . THR A 1 74 ? 18.189 9.041 -10.375 1.00 82.12 74 THR A C 1
ATOM 611 O O . THR A 1 74 ? 19.143 8.308 -10.141 1.00 82.12 74 THR A O 1
ATOM 614 N N . THR A 1 75 ? 17.936 10.144 -9.662 1.00 83.81 75 THR A N 1
ATOM 615 C CA . THR A 1 75 ? 18.773 10.619 -8.553 1.00 83.81 75 THR A CA 1
ATOM 616 C C . THR A 1 75 ? 17.998 10.642 -7.241 1.00 83.81 75 THR A C 1
ATOM 618 O O . THR A 1 75 ? 16.778 10.837 -7.225 1.00 83.81 75 THR A O 1
ATOM 621 N N . GLN A 1 76 ? 18.701 10.431 -6.130 1.00 83.25 76 GLN A N 1
ATOM 622 C CA . GLN A 1 76 ? 18.107 10.456 -4.795 1.00 83.25 76 GLN A CA 1
ATOM 623 C C . GLN A 1 76 ? 17.616 11.866 -4.443 1.00 83.25 76 GLN A C 1
ATOM 625 O O . GLN A 1 76 ? 16.514 12.027 -3.926 1.00 83.25 76 GLN A O 1
ATOM 630 N N . GLU A 1 77 ? 18.375 12.889 -4.821 1.00 84.44 77 GLU A N 1
ATOM 631 C CA . GLU A 1 77 ? 18.073 14.297 -4.576 1.00 84.44 77 GLU A CA 1
ATOM 632 C C . GLU A 1 77 ? 16.730 14.686 -5.205 1.00 84.44 77 GLU A C 1
ATOM 634 O O . GLU A 1 77 ? 15.867 15.250 -4.534 1.00 84.44 77 GLU A O 1
ATOM 639 N N . ALA A 1 78 ? 16.493 14.290 -6.462 1.00 81.25 78 ALA A N 1
ATOM 640 C CA . ALA A 1 78 ? 15.241 14.587 -7.154 1.00 81.25 78 ALA A CA 1
ATOM 641 C C . ALA A 1 78 ? 14.035 13.873 -6.517 1.00 81.25 78 ALA A C 1
ATOM 643 O O . ALA A 1 78 ? 12.930 14.424 -6.485 1.00 81.25 78 ALA A O 1
ATOM 644 N N . ARG A 1 79 ? 14.232 12.659 -5.979 1.00 81.50 79 ARG A N 1
ATOM 645 C CA . ARG A 1 79 ? 13.191 11.930 -5.228 1.00 81.50 79 ARG A CA 1
ATOM 646 C C . ARG A 1 79 ? 12.815 12.689 -3.970 1.00 81.50 79 ARG A C 1
ATOM 648 O O . ARG A 1 79 ? 11.632 12.851 -3.677 1.00 81.50 79 ARG A O 1
ATOM 655 N N . GLU A 1 80 ? 13.818 13.129 -3.226 1.00 84.00 80 GLU A N 1
ATOM 656 C CA . GLU A 1 80 ? 13.608 13.836 -1.975 1.00 84.00 80 GLU A CA 1
ATOM 657 C C . GLU A 1 80 ? 12.989 15.213 -2.189 1.00 84.00 80 GLU A C 1
ATOM 659 O O . GLU A 1 80 ? 12.080 15.572 -1.449 1.00 84.00 80 GLU A O 1
ATOM 664 N N . ASP A 1 81 ? 13.395 15.952 -3.223 1.00 83.50 81 ASP A N 1
ATOM 665 C CA . ASP A 1 81 ? 12.773 17.230 -3.587 1.00 83.50 81 ASP A CA 1
ATOM 666 C C . ASP A 1 81 ? 11.288 17.069 -3.907 1.00 83.50 81 ASP A C 1
ATOM 668 O O . ASP A 1 81 ? 10.452 17.856 -3.460 1.00 83.50 81 ASP A O 1
ATOM 672 N N . ALA A 1 82 ? 10.934 16.014 -4.638 1.00 82.44 82 ALA A N 1
ATOM 673 C CA . ALA A 1 82 ? 9.550 15.710 -4.963 1.00 82.44 82 ALA A CA 1
ATOM 674 C C . ALA A 1 82 ? 8.720 15.350 -3.718 1.00 82.44 82 ALA A C 1
ATOM 676 O O . ALA A 1 82 ? 7.575 15.791 -3.579 1.00 82.44 82 ALA A O 1
ATOM 677 N N . ILE A 1 83 ? 9.300 14.584 -2.789 1.00 83.19 83 ILE A N 1
ATOM 678 C CA . ILE A 1 83 ? 8.674 14.260 -1.501 1.00 83.19 83 ILE A CA 1
ATOM 679 C C . ILE A 1 83 ? 8.506 15.529 -0.655 1.00 83.19 83 ILE A C 1
ATOM 681 O O . ILE A 1 83 ? 7.397 15.795 -0.186 1.00 83.19 83 ILE A O 1
ATOM 685 N N . ARG A 1 84 ? 9.568 16.335 -0.512 1.00 84.25 84 ARG A N 1
ATOM 686 C CA . ARG A 1 84 ? 9.559 17.612 0.217 1.00 84.25 84 ARG A CA 1
ATOM 687 C C . ARG A 1 84 ? 8.498 18.554 -0.335 1.00 84.25 84 ARG A C 1
ATOM 689 O O . ARG A 1 84 ? 7.770 19.162 0.442 1.00 84.25 84 ARG A O 1
ATOM 696 N N . PHE A 1 85 ? 8.360 18.621 -1.659 1.00 84.56 85 PHE A N 1
ATOM 697 C CA . PHE A 1 85 ? 7.322 19.407 -2.314 1.00 84.56 85 PHE A CA 1
ATOM 698 C C . PHE A 1 85 ? 5.912 18.979 -1.883 1.00 84.56 85 PHE A C 1
ATOM 700 O O . PHE A 1 85 ? 5.103 19.833 -1.548 1.00 84.56 85 PHE A O 1
ATOM 707 N N . LEU A 1 86 ? 5.577 17.684 -1.855 1.00 83.88 86 LEU A N 1
ATOM 708 C CA . LEU A 1 86 ? 4.238 17.272 -1.402 1.00 83.88 86 LEU A CA 1
ATOM 709 C C . LEU A 1 86 ? 4.030 17.552 0.086 1.00 83.88 86 LEU A C 1
ATOM 711 O O . LEU A 1 86 ? 2.960 18.010 0.483 1.00 83.88 86 LEU A O 1
ATOM 715 N N . GLN A 1 87 ? 5.052 17.290 0.900 1.00 84.31 87 GLN A N 1
ATOM 716 C CA . GLN A 1 87 ? 4.999 17.481 2.347 1.00 84.31 87 GLN A CA 1
ATOM 717 C C . GLN A 1 87 ? 4.823 18.951 2.736 1.00 84.31 87 GLN A C 1
ATOM 719 O O . GLN A 1 87 ? 4.043 19.243 3.644 1.00 84.31 87 GLN A O 1
ATOM 724 N N . SER A 1 88 ? 5.487 19.881 2.043 1.00 84.88 88 SER A N 1
ATOM 725 C CA . SER A 1 88 ? 5.374 21.318 2.323 1.00 84.88 88 SER A CA 1
ATOM 726 C C . SER A 1 88 ? 3.975 21.880 2.066 1.00 84.88 88 SER A C 1
ATOM 728 O O . SER A 1 88 ? 3.629 22.918 2.621 1.00 84.88 88 SER A O 1
ATOM 730 N N . HIS A 1 89 ? 3.150 21.180 1.283 1.00 86.44 89 HIS A N 1
ATOM 731 C CA . HIS A 1 89 ? 1.779 21.581 0.974 1.00 86.44 89 HIS A CA 1
ATOM 732 C C . HIS A 1 89 ? 0.720 20.851 1.815 1.00 86.44 89 HIS A C 1
ATOM 734 O O . HIS A 1 89 ? -0.473 21.041 1.575 1.00 86.44 89 HIS A O 1
ATOM 740 N N . LEU A 1 90 ? 1.107 20.028 2.796 1.00 83.44 90 LEU A N 1
ATOM 741 C CA . LEU A 1 90 ? 0.170 19.451 3.762 1.00 83.44 90 LEU A CA 1
ATOM 742 C C . LEU A 1 90 ? -0.043 20.398 4.949 1.00 83.44 90 LEU A C 1
ATOM 744 O O . LEU A 1 90 ? 0.921 20.872 5.543 1.00 83.44 90 LEU A O 1
ATOM 748 N N . LYS A 1 91 ? -1.307 20.620 5.339 1.00 76.75 91 LYS A N 1
ATOM 749 C CA . LYS A 1 91 ? -1.683 21.464 6.491 1.00 76.75 91 LYS A CA 1
ATOM 750 C C . LYS A 1 91 ? -1.106 20.948 7.816 1.00 76.75 91 LYS A C 1
ATOM 752 O O . LYS A 1 91 ? -0.781 21.747 8.686 1.00 76.75 91 LYS A O 1
ATOM 757 N N . TYR A 1 92 ? -0.973 19.627 7.960 1.00 68.88 92 TYR A N 1
ATOM 758 C CA . TYR A 1 92 ? -0.462 18.979 9.167 1.00 68.88 92 TYR A CA 1
ATOM 759 C C . TYR A 1 92 ? 0.632 17.971 8.818 1.00 68.88 92 TYR A C 1
ATOM 761 O O . TYR A 1 92 ? 0.378 16.909 8.249 1.00 68.88 92 TYR A O 1
ATOM 769 N N . GLN A 1 93 ? 1.868 18.297 9.187 1.00 61.69 93 GLN A N 1
ATOM 770 C CA . GLN A 1 93 ? 3.021 17.423 9.006 1.00 61.69 93 GLN A CA 1
ATOM 771 C C . GLN A 1 93 ? 3.210 16.548 10.248 1.00 61.69 93 GLN A C 1
ATOM 773 O O . GLN A 1 93 ? 4.002 16.853 11.135 1.00 61.69 93 GLN A O 1
ATOM 778 N N . LYS A 1 94 ? 2.496 15.421 10.324 1.00 58.94 94 LYS A N 1
ATOM 779 C CA . LYS A 1 94 ? 2.975 14.294 11.136 1.00 58.94 94 LYS A CA 1
ATOM 780 C C . LYS A 1 94 ? 3.870 13.446 10.248 1.00 58.94 94 LYS A C 1
ATOM 782 O O . LYS A 1 94 ? 3.409 12.485 9.633 1.00 58.94 94 LYS A O 1
ATOM 787 N N . THR A 1 95 ? 5.133 13.846 10.137 1.00 52.91 95 THR A N 1
ATOM 788 C CA . THR A 1 95 ? 6.148 13.092 9.401 1.00 52.91 95 THR A CA 1
ATOM 789 C C . THR A 1 95 ? 6.250 11.711 10.033 1.00 52.91 95 THR A C 1
ATOM 791 O O . THR A 1 95 ? 6.649 11.574 11.188 1.00 52.91 95 THR A O 1
ATOM 794 N N . ALA A 1 96 ? 5.819 10.680 9.307 1.00 50.91 96 ALA A N 1
ATOM 795 C CA . ALA A 1 96 ? 6.077 9.314 9.723 1.00 50.91 96 ALA A CA 1
ATOM 796 C C . ALA A 1 96 ? 7.592 9.105 9.654 1.00 50.91 96 ALA A C 1
ATOM 798 O O . ALA A 1 96 ? 8.189 9.240 8.584 1.00 50.91 96 ALA A O 1
ATOM 799 N N . SER A 1 97 ? 8.209 8.858 10.809 1.00 45.25 97 SER A N 1
ATOM 800 C CA . SER A 1 97 ? 9.623 8.525 10.901 1.00 45.25 97 SER A CA 1
ATOM 801 C C . SER A 1 97 ? 9.926 7.295 10.046 1.00 45.25 97 SER A C 1
ATOM 803 O O . SER A 1 97 ? 9.095 6.398 9.876 1.00 45.25 97 SER A O 1
ATOM 805 N N . THR A 1 98 ? 11.121 7.289 9.465 1.00 45.50 98 THR A N 1
ATOM 806 C CA . THR A 1 98 ? 11.678 6.177 8.701 1.00 45.50 98 THR A CA 1
ATOM 807 C C . THR A 1 98 ? 11.529 4.869 9.479 1.00 45.50 98 THR A C 1
ATOM 809 O O . THR A 1 98 ? 11.957 4.752 10.624 1.00 45.50 98 THR A O 1
ATOM 812 N N . LEU A 1 99 ? 10.898 3.876 8.848 1.00 45.91 99 LEU A N 1
ATOM 813 C CA . LEU A 1 99 ? 10.828 2.505 9.351 1.00 45.91 99 LEU A CA 1
ATOM 814 C C . LEU A 1 99 ? 12.240 1.895 9.288 1.00 45.91 99 LEU A C 1
ATOM 816 O O . LEU A 1 99 ? 12.597 1.314 8.270 1.00 45.91 99 LEU A O 1
ATOM 820 N N . ASN A 1 100 ? 13.040 2.058 10.344 1.00 37.41 100 ASN A N 1
ATOM 821 C CA . ASN A 1 100 ? 14.369 1.455 10.485 1.00 37.41 100 ASN A CA 1
ATOM 822 C C . ASN A 1 100 ? 14.497 0.747 11.843 1.00 37.41 100 ASN A C 1
ATOM 824 O O . ASN A 1 100 ? 14.521 1.410 12.874 1.00 37.41 100 ASN A O 1
ATOM 828 N N . SER A 1 101 ? 14.613 -0.581 11.845 1.00 40.22 101 SER A N 1
ATOM 829 C CA . SER A 1 101 ? 15.873 -1.309 12.082 1.00 40.22 101 SER A CA 1
ATOM 830 C C . SER A 1 101 ? 15.609 -2.818 11.958 1.00 40.22 101 SER A C 1
ATOM 832 O O . SER A 1 101 ? 14.530 -3.311 12.292 1.00 40.22 101 SER A O 1
ATOM 834 N N . MET A 1 102 ? 16.573 -3.537 11.383 1.00 47.22 102 MET A N 1
ATOM 835 C CA . MET A 1 102 ? 16.575 -4.993 11.283 1.00 47.22 102 MET A CA 1
ATOM 836 C C . MET A 1 102 ? 17.196 -5.563 12.556 1.00 47.22 102 MET A C 1
ATOM 838 O O . MET A 1 102 ? 18.378 -5.347 12.798 1.00 47.22 102 MET A O 1
ATOM 842 N N . ASN A 1 103 ? 16.384 -6.272 13.336 1.00 45.56 103 ASN A N 1
ATOM 843 C CA . ASN A 1 103 ? 16.833 -7.452 14.078 1.00 45.56 103 ASN A CA 1
ATOM 844 C C . ASN A 1 103 ? 15.726 -8.503 14.257 1.00 45.56 103 ASN A C 1
ATOM 846 O O . ASN A 1 103 ? 16.068 -9.638 14.523 1.00 45.56 103 ASN A O 1
ATOM 850 N N . ASP A 1 104 ? 14.460 -8.184 13.953 1.00 63.78 104 ASP A N 1
ATOM 851 C CA . ASP A 1 104 ? 13.365 -9.156 13.796 1.00 63.78 104 ASP A CA 1
ATOM 852 C C . ASP A 1 104 ? 12.437 -8.686 12.659 1.00 63.78 104 ASP A C 1
ATOM 854 O O . ASP A 1 104 ? 11.428 -8.002 12.872 1.00 63.78 104 ASP A O 1
ATOM 858 N N . TYR A 1 105 ? 12.826 -8.928 11.403 1.00 82.56 105 TYR A N 1
ATOM 859 C CA . TYR A 1 105 ? 12.063 -8.419 10.259 1.00 82.56 105 TYR A CA 1
ATOM 860 C C . TYR A 1 105 ? 10.720 -9.148 10.113 1.00 82.56 105 TYR A C 1
ATOM 862 O O . TYR A 1 105 ? 10.655 -10.283 9.651 1.00 82.56 105 TYR A O 1
ATOM 870 N N . VAL A 1 106 ? 9.629 -8.445 10.425 1.00 88.12 106 VAL A N 1
ATOM 871 C CA . VAL A 1 106 ? 8.263 -8.880 10.106 1.00 88.12 106 VAL A CA 1
ATOM 872 C C . VAL A 1 106 ? 7.751 -8.096 8.905 1.00 88.12 106 VAL A C 1
ATOM 874 O O . VAL A 1 106 ? 7.595 -6.866 8.968 1.00 88.12 106 VAL A O 1
ATOM 877 N N . CYS A 1 107 ? 7.429 -8.807 7.824 1.00 91.25 107 CYS A N 1
ATOM 878 C CA . CYS A 1 107 ? 6.839 -8.203 6.637 1.00 91.25 107 CYS A CA 1
ATOM 879 C C . CYS A 1 107 ? 5.525 -7.507 6.988 1.00 91.25 107 CYS A C 1
ATOM 881 O O . CYS A 1 107 ? 4.717 -7.996 7.778 1.00 91.25 107 CYS A O 1
ATOM 883 N N . TYR A 1 108 ? 5.279 -6.348 6.377 1.00 91.12 108 TYR A N 1
ATOM 884 C CA . TYR A 1 108 ? 4.024 -5.627 6.576 1.00 91.12 108 TYR A CA 1
ATOM 885 C C . TYR A 1 108 ? 2.816 -6.486 6.162 1.00 91.12 108 TYR A C 1
ATOM 887 O O . TYR A 1 108 ? 1.788 -6.437 6.828 1.00 91.12 108 TYR A O 1
ATOM 895 N N . ALA A 1 109 ? 2.957 -7.346 5.147 1.00 94.25 109 ALA A N 1
ATOM 896 C CA . ALA A 1 109 ? 1.902 -8.261 4.723 1.00 94.25 109 ALA A CA 1
ATOM 897 C C . ALA A 1 109 ? 1.508 -9.260 5.827 1.00 94.25 109 ALA A C 1
ATOM 899 O O . ALA A 1 109 ? 0.351 -9.666 5.886 1.00 94.25 109 ALA A O 1
ATOM 900 N N . SER A 1 110 ? 2.420 -9.585 6.745 1.00 94.31 110 SER A N 1
ATOM 901 C CA . SER A 1 110 ? 2.158 -10.463 7.895 1.00 94.31 110 SER A CA 1
ATOM 902 C C . SER A 1 110 ? 1.406 -9.759 9.024 1.00 94.31 110 SER A C 1
ATOM 904 O O . SER A 1 110 ? 0.849 -10.410 9.900 1.00 94.31 110 SER A O 1
ATOM 906 N N . LYS A 1 111 ? 1.373 -8.420 9.041 1.00 91.56 111 LYS A N 1
ATOM 907 C CA . LYS A 1 111 ? 0.770 -7.641 10.132 1.00 91.56 111 LYS A CA 1
ATOM 908 C C . LYS A 1 111 ? -0.733 -7.501 9.919 1.00 91.56 111 LYS A C 1
ATOM 910 O O . LYS A 1 111 ? -1.168 -7.020 8.872 1.00 91.56 111 LYS A O 1
ATOM 915 N N . ALA A 1 112 ? -1.544 -7.856 10.916 1.00 90.12 112 ALA A N 1
ATOM 916 C CA . ALA A 1 112 ? -3.009 -7.786 10.822 1.00 90.12 112 ALA A CA 1
ATOM 917 C C . ALA A 1 112 ? -3.532 -6.367 10.522 1.00 90.12 112 ALA A C 1
ATOM 919 O O . ALA A 1 112 ? -4.502 -6.199 9.792 1.00 90.12 112 ALA A O 1
ATOM 920 N N . ASN A 1 113 ? -2.847 -5.343 11.025 1.00 86.88 113 ASN A N 1
ATOM 921 C CA . ASN A 1 113 ? -3.198 -3.932 10.871 1.00 86.88 113 ASN A CA 1
ATOM 922 C C . ASN A 1 113 ? -2.537 -3.240 9.662 1.00 86.88 113 ASN A C 1
ATOM 924 O O . ASN A 1 113 ? -2.528 -2.013 9.599 1.00 86.88 113 ASN A O 1
ATOM 928 N N . SER A 1 114 ? -1.965 -3.990 8.717 1.00 89.62 114 SER A N 1
ATOM 929 C CA . SER A 1 114 ? -1.378 -3.435 7.494 1.00 89.62 114 SER A CA 1
ATOM 930 C C . SER A 1 114 ? -2.133 -3.938 6.271 1.00 89.62 114 SER A C 1
ATOM 932 O O . SER A 1 114 ? -2.158 -5.137 5.998 1.00 89.62 114 SER A O 1
ATOM 934 N N . LEU A 1 115 ? -2.773 -3.022 5.549 1.00 91.12 115 LEU A N 1
ATOM 935 C CA . LEU A 1 115 ? -3.583 -3.307 4.368 1.00 91.12 115 LEU A CA 1
ATOM 9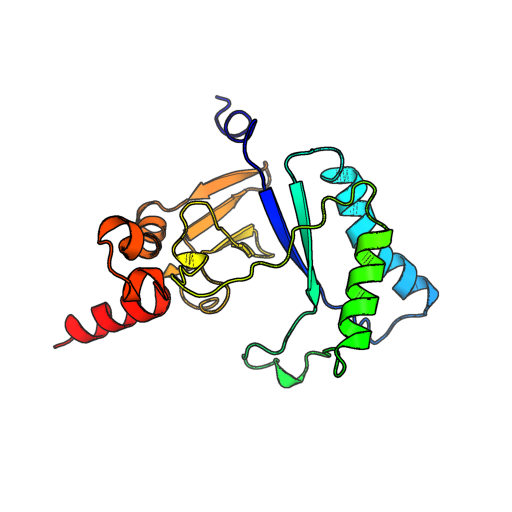36 C C . LEU A 1 115 ? -3.182 -2.337 3.253 1.00 91.12 115 LEU A C 1
ATOM 938 O O . LEU A 1 115 ? -2.880 -1.173 3.518 1.00 91.12 115 LEU A O 1
ATOM 942 N N . ALA A 1 116 ? -3.210 -2.806 2.012 1.00 90.62 116 ALA A N 1
ATOM 943 C CA . ALA A 1 116 ? -3.073 -1.980 0.822 1.00 90.62 116 ALA A CA 1
ATOM 944 C C . ALA A 1 116 ? -4.446 -1.826 0.161 1.00 90.62 116 ALA A C 1
ATOM 946 O O . ALA A 1 116 ? -5.124 -2.818 -0.078 1.00 90.62 116 ALA A O 1
ATOM 947 N N . ILE A 1 117 ? -4.850 -0.598 -0.157 1.00 90.75 117 ILE A N 1
ATOM 948 C CA . ILE A 1 117 ? -6.073 -0.334 -0.926 1.00 90.75 117 ILE A CA 1
ATOM 949 C C . ILE A 1 117 ? -5.648 -0.030 -2.361 1.00 90.75 117 ILE A C 1
ATOM 951 O O . ILE A 1 117 ? -4.867 0.893 -2.606 1.00 90.75 117 ILE A O 1
ATOM 955 N N . ARG A 1 118 ? -6.122 -0.835 -3.309 1.00 89.31 118 ARG A N 1
ATOM 956 C CA . ARG A 1 118 ? -5.855 -0.679 -4.739 1.00 89.31 118 ARG A CA 1
ATOM 957 C C . ARG A 1 118 ? -6.733 0.424 -5.325 1.00 89.31 118 ARG A C 1
ATOM 959 O O . ARG A 1 118 ? -7.772 0.786 -4.780 1.00 89.31 118 ARG A O 1
ATOM 966 N N . SER A 1 119 ? -6.333 0.944 -6.482 1.00 85.38 119 SER A N 1
ATOM 967 C CA . SER A 1 119 ? -7.054 2.019 -7.181 1.00 85.38 119 SER A CA 1
ATOM 968 C C . SER A 1 119 ? -8.482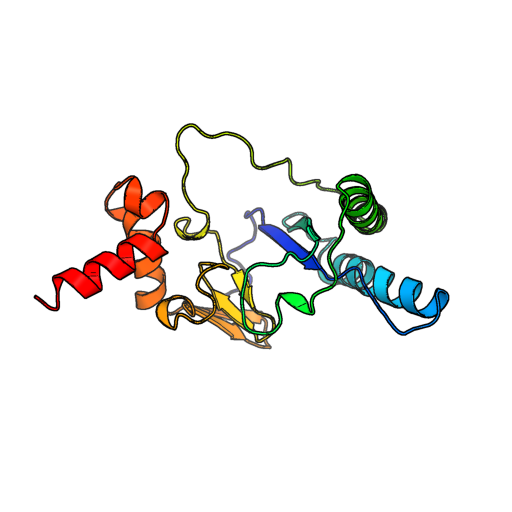 1.652 -7.595 1.00 85.38 119 SER A C 1
ATOM 970 O O . SER A 1 119 ? -9.297 2.545 -7.804 1.00 85.38 119 SER A O 1
ATOM 972 N N . ASN A 1 120 ? -8.790 0.360 -7.709 1.00 88.31 120 ASN A N 1
ATOM 973 C CA . ASN A 1 120 ? -10.121 -0.160 -8.013 1.00 88.31 120 ASN A CA 1
ATOM 974 C C . ASN A 1 120 ? -10.967 -0.452 -6.758 1.00 88.31 120 ASN A C 1
ATOM 976 O O . ASN A 1 120 ? -12.049 -1.009 -6.894 1.00 88.31 120 ASN A O 1
ATOM 980 N N . GLY A 1 121 ? -10.484 -0.112 -5.558 1.00 90.75 121 GLY A N 1
ATOM 981 C CA . GLY A 1 121 ? -11.164 -0.376 -4.287 1.00 90.75 121 GLY A CA 1
ATOM 982 C C . GLY A 1 121 ? -10.838 -1.734 -3.665 1.00 90.75 121 GLY A C 1
ATOM 983 O O . GLY A 1 121 ? -11.167 -1.953 -2.505 1.00 90.75 121 GLY A O 1
ATOM 984 N N . ASP A 1 122 ? -10.147 -2.633 -4.368 1.00 94.62 122 ASP A N 1
ATOM 985 C CA . ASP A 1 122 ? -9.761 -3.918 -3.785 1.00 94.62 122 ASP A CA 1
ATOM 986 C C . ASP A 1 122 ? -8.769 -3.745 -2.634 1.00 94.62 122 ASP A C 1
ATOM 988 O O 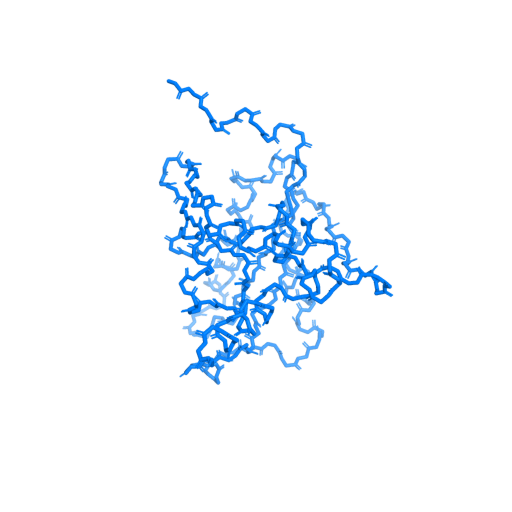. ASP A 1 122 ? -7.866 -2.906 -2.675 1.00 94.62 122 ASP A O 1
ATOM 992 N N . ILE A 1 123 ? -8.903 -4.593 -1.622 1.00 95.06 123 ILE A N 1
ATOM 993 C CA . ILE A 1 123 ? -8.024 -4.623 -0.458 1.00 95.06 123 ILE A CA 1
ATOM 994 C C . ILE A 1 123 ? -7.046 -5.780 -0.623 1.00 95.06 123 ILE A C 1
ATOM 996 O O . ILE A 1 123 ? -7.437 -6.912 -0.906 1.00 95.06 123 ILE A O 1
ATOM 1000 N N . ALA A 1 124 ? -5.766 -5.480 -0.433 1.00 95.56 124 ALA A N 1
ATOM 1001 C CA . ALA A 1 124 ? -4.663 -6.407 -0.587 1.00 95.56 124 ALA A CA 1
ATOM 1002 C C . ALA A 1 124 ? -3.725 -6.430 0.621 1.00 95.56 124 ALA A C 1
ATOM 1004 O O . ALA A 1 124 ? -3.707 -5.514 1.447 1.00 95.56 124 ALA A O 1
ATOM 1005 N N . LYS A 1 125 ? -2.923 -7.491 0.725 1.00 94.81 125 LYS A N 1
ATOM 1006 C CA . LYS A 1 125 ? -1.938 -7.678 1.804 1.00 94.81 125 LYS A CA 1
ATOM 1007 C C . LYS A 1 125 ? -0.515 -7.381 1.372 1.00 94.81 125 LYS A C 1
ATOM 1009 O O . LYS A 1 125 ? 0.272 -6.904 2.181 1.00 94.81 125 LYS A O 1
ATOM 1014 N N . CYS A 1 126 ? -0.195 -7.624 0.111 1.00 92.56 126 CYS A N 1
ATOM 1015 C CA . CYS A 1 126 ? 1.146 -7.525 -0.433 1.00 92.56 126 CYS A CA 1
ATOM 1016 C C . CYS A 1 126 ? 1.143 -6.690 -1.713 1.00 92.56 126 CYS A C 1
ATOM 1018 O O . CYS A 1 126 ? 0.349 -6.913 -2.619 1.00 92.56 126 CYS A O 1
ATOM 1020 N N . THR A 1 127 ? 2.060 -5.735 -1.830 1.00 88.81 127 THR A N 1
ATOM 1021 C CA . THR A 1 127 ? 2.222 -4.950 -3.063 1.00 88.81 127 THR A CA 1
ATOM 1022 C C . THR A 1 127 ? 3.130 -5.626 -4.087 1.00 88.81 127 THR A C 1
ATOM 1024 O O . THR A 1 127 ? 3.326 -5.070 -5.159 1.00 88.81 127 THR A O 1
ATOM 1027 N N . VAL A 1 128 ? 3.714 -6.782 -3.756 1.00 87.62 128 VAL A N 1
ATOM 1028 C CA . VAL A 1 128 ? 4.563 -7.576 -4.663 1.00 87.62 128 VAL A CA 1
ATOM 1029 C C . VAL A 1 128 ? 3.736 -8.647 -5.384 1.00 87.62 128 VAL A C 1
ATOM 1031 O O . VAL A 1 128 ? 3.952 -8.906 -6.558 1.00 87.62 128 VAL A O 1
ATOM 1034 N N . ALA A 1 129 ? 2.720 -9.205 -4.721 1.00 89.25 129 ALA A N 1
ATOM 1035 C CA . ALA A 1 129 ? 1.869 -10.273 -5.249 1.00 89.25 129 ALA A CA 1
ATOM 1036 C C . ALA A 1 129 ? 0.580 -9.743 -5.912 1.00 89.25 129 ALA A C 1
ATOM 1038 O O . ALA A 1 129 ? -0.513 -10.241 -5.653 1.00 89.25 129 ALA A O 1
ATOM 1039 N N . LEU A 1 130 ? 0.655 -8.663 -6.700 1.00 86.75 130 LEU A N 1
ATOM 1040 C CA . LEU A 1 130 ? -0.542 -7.942 -7.177 1.00 86.75 130 LEU A CA 1
ATOM 1041 C C . LEU A 1 130 ? -1.461 -8.760 -8.097 1.00 86.75 130 LEU A C 1
ATOM 1043 O O . LEU A 1 130 ? -2.650 -8.451 -8.179 1.00 86.75 130 LEU A O 1
ATOM 1047 N N . SER A 1 131 ? -0.912 -9.756 -8.790 1.00 87.31 131 SER A N 1
ATOM 1048 C CA . SER A 1 131 ? -1.638 -10.660 -9.688 1.00 87.31 131 SER A CA 1
ATOM 1049 C C . SER A 1 131 ? -2.108 -11.950 -9.014 1.00 87.31 131 SER A C 1
ATOM 1051 O O . SER A 1 131 ? -2.770 -12.751 -9.661 1.00 87.31 131 SER A O 1
ATOM 1053 N N . ASP A 1 132 ? -1.742 -12.188 -7.753 1.00 90.56 132 ASP A N 1
ATOM 1054 C CA . ASP A 1 132 ? -2.170 -13.384 -7.032 1.00 90.56 132 ASP A CA 1
ATOM 1055 C C . ASP A 1 132 ? -3.564 -13.164 -6.434 1.00 90.56 132 ASP A C 1
ATOM 1057 O O . ASP A 1 132 ? -3.766 -12.253 -5.630 1.00 90.56 132 ASP A O 1
ATOM 1061 N N . GLU A 1 133 ? -4.530 -14.009 -6.785 1.00 92.12 133 GLU A N 1
ATOM 1062 C CA . GLU A 1 133 ? -5.908 -13.891 -6.291 1.00 92.12 133 GLU A CA 1
ATOM 1063 C C . GLU A 1 133 ? -6.007 -14.019 -4.763 1.00 92.12 133 GLU A C 1
ATOM 1065 O O . GLU A 1 133 ? -6.840 -13.365 -4.136 1.00 92.12 133 GLU A O 1
ATOM 1070 N N . ARG A 1 134 ? -5.102 -14.767 -4.113 1.00 94.69 134 ARG A N 1
ATOM 1071 C CA . ARG A 1 134 ? -5.047 -14.873 -2.643 1.00 94.69 134 ARG A CA 1
ATOM 1072 C C . ARG A 1 134 ? -4.715 -13.535 -1.995 1.00 94.69 134 ARG A C 1
ATOM 1074 O O . ARG A 1 134 ? -5.015 -13.322 -0.821 1.00 94.69 134 ARG A O 1
ATOM 1081 N N . ASN A 1 135 ? -4.070 -12.637 -2.738 1.00 95.38 135 ASN A N 1
ATOM 1082 C CA . ASN A 1 135 ? -3.747 -11.295 -2.285 1.00 95.38 135 ASN A CA 1
ATOM 1083 C C . ASN A 1 135 ? -4.958 -10.361 -2.307 1.00 95.38 135 ASN A C 1
ATOM 1085 O O . ASN A 1 135 ? -4.917 -9.339 -1.634 1.00 95.38 135 ASN A O 1
ATOM 1089 N N . ARG A 1 136 ? -6.040 -10.689 -3.019 1.00 95.81 136 ARG A N 1
ATOM 1090 C CA . ARG A 1 136 ? -7.283 -9.911 -3.033 1.00 95.81 136 ARG A CA 1
ATOM 1091 C C . ARG A 1 136 ? -8.179 -10.340 -1.869 1.00 95.81 136 ARG A C 1
ATOM 1093 O O . ARG A 1 136 ? -9.071 -11.164 -2.012 1.00 95.81 136 ARG A O 1
ATOM 1100 N N . ILE A 1 137 ? -7.931 -9.775 -0.693 1.00 96.88 137 ILE A N 1
ATOM 1101 C CA . ILE A 1 137 ? -8.570 -10.189 0.568 1.00 96.88 137 ILE A CA 1
ATOM 1102 C C . ILE A 1 137 ? -9.894 -9.479 0.871 1.00 96.88 137 ILE A C 1
ATOM 1104 O O . ILE A 1 137 ? -10.480 -9.716 1.924 1.00 96.88 137 ILE A O 1
ATOM 1108 N N . GLY A 1 138 ? -10.341 -8.551 0.028 1.00 95.31 138 GLY A N 1
ATOM 1109 C CA . GLY A 1 138 ? -11.533 -7.760 0.311 1.00 95.31 138 GLY A CA 1
ATOM 1110 C C . GLY A 1 138 ? -11.743 -6.593 -0.642 1.00 95.31 138 GLY A C 1
ATOM 1111 O O . GLY A 1 138 ? -11.033 -6.459 -1.641 1.00 95.31 138 GLY A O 1
ATOM 1112 N N . HIS A 1 139 ? -12.700 -5.730 -0.309 1.00 95.44 139 HIS A N 1
ATOM 1113 C CA . HIS A 1 139 ? -13.078 -4.570 -1.111 1.00 95.44 139 HIS A CA 1
ATOM 1114 C C . HIS A 1 139 ? -13.556 -3.400 -0.233 1.00 95.44 139 HIS A C 1
ATOM 1116 O O . HIS A 1 139 ? -14.213 -3.592 0.792 1.00 95.44 139 HIS A O 1
ATOM 1122 N N . LEU A 1 140 ? -13.204 -2.180 -0.636 1.00 91.88 140 LEU A N 1
ATOM 1123 C CA . LEU A 1 140 ? -13.713 -0.924 -0.095 1.00 91.88 140 LEU A CA 1
ATOM 1124 C C . LEU A 1 140 ? -14.896 -0.464 -0.949 1.00 91.88 140 LEU A C 1
ATOM 1126 O O . LEU A 1 140 ? -14.728 -0.061 -2.101 1.00 91.88 140 LEU A O 1
ATOM 1130 N N . ASN A 1 141 ? -16.085 -0.482 -0.361 1.00 90.38 141 ASN A N 1
ATOM 1131 C CA . ASN A 1 141 ? -17.316 -0.070 -1.015 1.00 90.38 141 ASN A CA 1
ATOM 1132 C C . ASN A 1 141 ? -17.403 1.456 -1.161 1.00 90.38 141 ASN A C 1
ATOM 1134 O O . ASN A 1 141 ? -16.778 2.228 -0.429 1.00 90.38 141 ASN A O 1
ATOM 1138 N N . LYS A 1 142 ? -18.251 1.909 -2.092 1.00 88.50 142 LYS A N 1
ATOM 1139 C CA . LYS A 1 142 ? -18.468 3.341 -2.375 1.00 88.50 142 LYS A CA 1
ATOM 1140 C C . LYS A 1 142 ? -18.997 4.134 -1.178 1.00 88.50 142 LYS A C 1
ATOM 1142 O O . LYS A 1 142 ? -18.792 5.341 -1.114 1.00 88.50 142 LYS A O 1
ATOM 1147 N N . ASP A 1 143 ? -19.684 3.473 -0.253 1.00 85.69 143 ASP A N 1
ATOM 1148 C CA . ASP A 1 143 ? -20.215 4.070 0.975 1.00 85.69 143 ASP A CA 1
ATOM 1149 C C . ASP A 1 143 ? -19.179 4.133 2.117 1.00 85.69 143 ASP A C 1
ATOM 1151 O O . ASP A 1 143 ? -19.489 4.590 3.219 1.00 85.69 143 ASP A O 1
ATOM 1155 N N . GLY A 1 144 ? -17.943 3.691 1.858 1.00 81.50 144 GLY A N 1
ATOM 1156 C CA . GLY A 1 144 ? -16.851 3.642 2.825 1.00 81.50 144 GLY A CA 1
ATOM 1157 C C . GLY A 1 144 ? -16.876 2.413 3.735 1.00 81.50 144 GLY A C 1
ATOM 1158 O O . GLY A 1 144 ? -16.050 2.325 4.646 1.00 81.50 144 GLY A O 1
ATOM 1159 N N . THR A 1 145 ? -17.798 1.468 3.525 1.00 85.94 145 THR A N 1
ATOM 1160 C CA . THR A 1 145 ? -17.759 0.174 4.215 1.00 85.94 145 THR A CA 1
ATOM 1161 C C . THR A 1 145 ? -16.670 -0.723 3.631 1.00 85.94 145 THR A C 1
ATOM 1163 O O . THR A 1 145 ? -16.284 -0.599 2.471 1.00 85.94 145 THR A O 1
ATOM 1166 N N . VAL A 1 146 ? -16.130 -1.606 4.467 1.00 88.31 146 VAL A N 1
ATOM 1167 C CA . VAL A 1 146 ? -15.043 -2.515 4.101 1.00 88.31 146 VAL A CA 1
ATOM 1168 C C . VAL A 1 146 ? -15.524 -3.945 4.270 1.00 88.31 146 VAL A C 1
ATOM 1170 O O . VAL A 1 146 ? -15.953 -4.338 5.356 1.00 88.31 146 VAL A O 1
ATOM 1173 N N . GLU A 1 147 ? -15.395 -4.722 3.206 1.00 91.75 147 GLU A N 1
ATOM 1174 C CA . GLU A 1 147 ? -15.637 -6.158 3.198 1.00 91.75 147 GLU A CA 1
ATOM 1175 C C . GLU A 1 147 ? -14.298 -6.887 3.160 1.00 91.75 147 GLU A C 1
ATOM 1177 O O . GLU A 1 147 ? -13.428 -6.556 2.356 1.00 91.75 147 GLU A O 1
ATOM 1182 N N . ILE A 1 148 ? -14.117 -7.869 4.044 1.00 94.00 148 ILE A N 1
ATOM 1183 C CA . ILE A 1 148 ? -12.899 -8.681 4.129 1.00 94.00 148 ILE A CA 1
ATOM 1184 C C . ILE A 1 148 ? -13.288 -10.154 4.088 1.00 94.00 148 ILE A C 1
ATOM 1186 O O . ILE A 1 148 ? -14.047 -10.629 4.940 1.00 94.00 148 ILE A O 1
ATOM 1190 N N . ASP A 1 149 ? -12.703 -10.889 3.149 1.00 95.31 149 ASP A N 1
ATOM 1191 C CA . ASP A 1 149 ? -12.701 -12.343 3.161 1.00 95.31 149 ASP A CA 1
ATOM 1192 C C . ASP A 1 149 ? -11.780 -12.819 4.290 1.00 95.31 149 ASP A C 1
ATOM 1194 O O . ASP A 1 149 ? -10.551 -12.743 4.225 1.00 95.31 149 ASP A O 1
ATOM 1198 N N . LYS A 1 150 ? -12.392 -13.313 5.369 1.00 93.00 150 LYS A N 1
ATOM 1199 C CA . LYS A 1 150 ? -11.665 -13.773 6.558 1.00 93.00 150 LYS A CA 1
ATOM 1200 C C . LYS A 1 150 ? -10.800 -15.000 6.280 1.00 93.00 150 LYS A C 1
ATOM 1202 O O . LYS A 1 150 ? -9.839 -15.223 7.014 1.00 93.00 150 LYS A O 1
ATOM 1207 N N . THR A 1 151 ? -11.150 -15.818 5.295 1.00 92.88 151 THR A N 1
ATOM 1208 C CA . THR A 1 151 ? -10.389 -17.014 4.932 1.00 92.88 151 THR A CA 1
ATOM 1209 C C . THR A 1 151 ? -9.103 -16.593 4.245 1.00 92.88 151 THR A C 1
ATOM 1211 O O . THR A 1 151 ? -8.028 -16.928 4.740 1.00 92.88 151 THR A O 1
ATOM 1214 N N . LEU A 1 152 ? -9.199 -15.771 3.196 1.00 94.00 152 LEU A N 1
ATOM 1215 C CA . LEU A 1 152 ? -8.025 -15.234 2.509 1.00 94.00 152 LEU A CA 1
ATOM 1216 C C . LEU A 1 152 ? -7.176 -14.389 3.456 1.00 94.00 152 LEU A C 1
ATOM 1218 O O . LEU A 1 152 ? -5.970 -14.593 3.532 1.00 94.00 152 LEU A O 1
ATOM 1222 N N . PHE A 1 153 ? -7.789 -13.515 4.257 1.00 94.44 153 PHE A N 1
ATOM 1223 C CA . PHE A 1 153 ? -7.072 -12.690 5.228 1.00 94.44 153 PHE A CA 1
ATOM 1224 C C . PHE A 1 153 ? -6.226 -13.519 6.202 1.00 94.44 153 PHE A C 1
ATOM 1226 O O . PHE A 1 153 ? -5.061 -13.193 6.425 1.00 94.44 153 PHE A O 1
ATOM 1233 N N . ARG A 1 154 ? -6.773 -14.615 6.747 1.00 92.56 154 ARG A N 1
ATOM 1234 C CA . ARG A 1 154 ? -6.048 -15.497 7.676 1.00 92.56 154 ARG A CA 1
ATOM 1235 C C . ARG A 1 154 ? -4.845 -16.183 7.040 1.00 92.56 154 ARG A C 1
ATOM 1237 O O . ARG A 1 154 ? -3.871 -16.410 7.750 1.00 92.56 154 ARG A O 1
ATOM 1244 N N . LEU A 1 155 ? -4.869 -16.470 5.735 1.00 92.94 155 LEU A N 1
ATOM 1245 C CA . LEU A 1 155 ? -3.716 -17.062 5.044 1.00 92.94 155 LEU A CA 1
ATOM 1246 C C . LEU A 1 155 ? -2.459 -16.194 5.196 1.00 92.94 155 LEU A C 1
ATOM 1248 O O . LEU A 1 155 ? -1.373 -16.717 5.429 1.00 92.94 155 LEU A O 1
ATOM 1252 N N . TRP A 1 156 ? -2.623 -14.872 5.155 1.00 95.06 156 TRP A N 1
ATOM 1253 C CA . TRP A 1 156 ? -1.532 -13.908 5.307 1.00 95.06 156 TRP A CA 1
ATOM 1254 C C . TRP A 1 156 ? -1.053 -13.730 6.749 1.00 95.06 156 TRP A C 1
ATOM 1256 O O . TRP A 1 156 ? 0.017 -13.169 6.965 1.00 95.06 156 TRP A O 1
ATOM 1266 N N . LEU A 1 157 ? -1.830 -14.188 7.735 1.00 94.19 157 LEU A N 1
ATOM 1267 C CA . LEU A 1 157 ? -1.515 -14.056 9.160 1.00 94.19 157 LEU A CA 1
ATOM 1268 C C . LEU A 1 157 ? -0.968 -15.347 9.777 1.00 94.19 157 LEU A C 1
ATOM 1270 O O . LEU A 1 157 ? -0.770 -15.392 10.989 1.00 94.19 157 LEU A O 1
ATOM 1274 N N . LYS A 1 158 ? -0.709 -16.385 8.972 1.00 91.50 158 LYS A N 1
ATOM 1275 C CA . LYS A 1 158 ? -0.203 -17.674 9.464 1.00 91.50 158 LYS A CA 1
ATOM 1276 C C . LYS A 1 158 ? 1.045 -17.531 10.330 1.00 91.50 158 LYS A C 1
ATOM 1278 O O . LYS A 1 158 ? 1.043 -18.064 11.431 1.00 91.50 158 LYS A O 1
ATOM 1283 N N . GLY A 1 159 ? 2.010 -16.709 9.912 1.00 90.38 159 GLY A N 1
ATOM 1284 C CA . GLY A 1 159 ? 3.226 -16.466 10.693 1.00 90.38 159 GLY A CA 1
ATOM 1285 C C . GLY A 1 159 ? 2.961 -15.910 12.095 1.00 90.38 159 GLY A C 1
ATOM 1286 O O . GLY A 1 159 ? 3.649 -16.275 13.040 1.00 90.38 159 GLY A O 1
ATOM 1287 N N . LEU A 1 160 ? 1.924 -15.079 12.268 1.00 90.06 160 LEU A N 1
ATOM 1288 C CA . LEU A 1 160 ? 1.532 -14.584 13.595 1.00 90.06 160 LEU A CA 1
ATOM 1289 C C . LEU A 1 160 ? 0.927 -15.687 14.470 1.00 90.06 160 LEU A C 1
ATOM 1291 O O . LEU A 1 160 ? 1.055 -15.636 15.688 1.00 90.06 160 LEU A O 1
ATOM 1295 N N . GLN A 1 161 ? 0.234 -16.652 13.862 1.00 87.94 161 GLN A N 1
ATOM 1296 C CA . GLN A 1 161 ? -0.366 -17.779 14.572 1.00 87.94 161 GLN A CA 1
ATOM 1297 C C . GLN A 1 161 ? 0.672 -18.855 14.911 1.00 87.94 161 GLN A C 1
ATOM 1299 O O . GLN A 1 161 ? 0.617 -19.434 15.992 1.00 87.94 161 GLN A O 1
ATOM 1304 N N . SER A 1 162 ? 1.579 -19.150 13.981 1.00 90.50 162 SER A N 1
ATOM 1305 C CA . SER A 1 162 ? 2.584 -20.207 14.106 1.00 90.50 162 SER A CA 1
ATOM 1306 C C . SER A 1 162 ? 3.825 -19.764 14.880 1.00 90.50 162 SER A C 1
ATOM 1308 O O . SER A 1 162 ? 4.534 -20.611 15.415 1.00 90.50 162 SER A O 1
ATOM 1310 N N . GLY A 1 163 ? 4.107 -18.457 14.923 1.00 88.62 163 GLY A N 1
ATOM 1311 C CA . GLY A 1 163 ? 5.374 -17.923 15.423 1.00 88.62 163 GLY A CA 1
ATOM 1312 C C . GLY A 1 163 ? 6.565 -18.252 14.519 1.00 88.62 163 GLY A C 1
ATOM 1313 O O . GLY A 1 163 ? 7.703 -18.142 14.956 1.00 88.62 163 GLY A O 1
ATOM 1314 N N . ASN A 1 164 ? 6.330 -18.698 13.280 1.00 90.88 164 ASN A N 1
ATOM 1315 C CA . ASN A 1 164 ? 7.398 -19.067 12.360 1.00 90.88 164 ASN A CA 1
ATOM 1316 C C . ASN A 1 164 ? 8.026 -17.824 11.711 1.00 90.88 164 ASN A C 1
ATOM 1318 O O . ASN A 1 164 ? 7.362 -17.099 10.966 1.00 90.88 164 ASN A O 1
ATOM 1322 N N . ASP A 1 165 ? 9.327 -17.631 11.922 1.00 89.12 165 ASP A N 1
ATOM 1323 C CA . ASP A 1 165 ? 10.056 -16.459 11.425 1.00 89.12 165 ASP A CA 1
ATOM 1324 C C . ASP A 1 165 ? 10.053 -16.337 9.898 1.00 89.12 165 ASP A C 1
ATOM 1326 O O . ASP A 1 165 ? 9.971 -15.229 9.372 1.00 89.12 165 ASP A O 1
ATOM 1330 N N . MET A 1 166 ? 10.078 -17.449 9.156 1.00 87.06 166 MET A N 1
ATOM 1331 C CA . MET A 1 166 ? 10.028 -17.408 7.689 1.00 87.06 166 MET A CA 1
ATOM 1332 C C . MET A 1 166 ? 8.649 -16.970 7.183 1.00 87.06 166 MET A C 1
ATOM 1334 O O . MET A 1 166 ? 8.558 -16.150 6.268 1.00 87.06 166 MET A O 1
ATOM 1338 N N . GLU A 1 167 ? 7.571 -17.460 7.800 1.00 90.81 167 GLU A N 1
ATOM 1339 C CA . GLU A 1 167 ? 6.203 -17.023 7.490 1.00 90.81 167 GLU A CA 1
ATOM 1340 C C . GLU A 1 167 ? 5.981 -15.551 7.866 1.00 90.81 167 GLU A C 1
ATOM 1342 O O . GLU A 1 167 ? 5.310 -14.814 7.140 1.00 90.81 167 GLU A O 1
ATOM 1347 N N . LEU A 1 168 ? 6.568 -15.101 8.979 1.00 91.62 168 LEU A N 1
ATOM 1348 C CA . LEU A 1 168 ? 6.542 -13.703 9.412 1.00 91.62 168 LEU A CA 1
ATOM 1349 C C . LEU A 1 168 ? 7.353 -12.797 8.482 1.00 91.62 168 LEU A C 1
ATOM 1351 O O . LEU A 1 168 ? 6.905 -11.685 8.172 1.00 91.62 168 LEU A O 1
ATOM 1355 N N . ALA A 1 169 ? 8.503 -13.268 8.006 1.00 91.56 169 ALA A N 1
ATOM 1356 C CA . ALA A 1 169 ? 9.376 -12.541 7.096 1.00 91.56 169 ALA A CA 1
ATOM 1357 C C . ALA A 1 169 ? 8.790 -12.443 5.682 1.00 91.56 169 ALA A C 1
ATOM 1359 O O . ALA A 1 169 ? 8.952 -11.411 5.035 1.00 91.56 169 ALA A O 1
ATOM 1360 N N . CYS A 1 170 ? 8.088 -13.466 5.183 1.00 93.12 170 CYS A N 1
ATOM 1361 C CA . CYS A 1 170 ? 7.378 -13.387 3.906 1.00 93.12 170 CYS A CA 1
ATOM 1362 C C . CYS A 1 170 ? 6.216 -14.398 3.808 1.00 93.12 170 CYS A C 1
ATOM 1364 O O . CYS A 1 170 ? 6.421 -15.547 3.406 1.00 93.12 170 CYS A O 1
ATOM 1366 N N . PRO A 1 171 ? 4.963 -13.971 4.052 1.00 93.94 171 PRO A N 1
ATOM 1367 C CA . PRO A 1 171 ? 3.812 -14.868 4.000 1.00 93.94 171 PRO A CA 1
ATOM 1368 C C . PRO A 1 171 ? 3.497 -15.293 2.562 1.00 93.94 171 PRO A C 1
ATOM 1370 O O . PRO A 1 171 ? 2.993 -16.387 2.340 1.00 93.94 171 PRO A O 1
ATOM 1373 N N . TYR A 1 172 ? 3.832 -14.457 1.571 1.00 93.50 172 TYR A N 1
ATOM 1374 C CA . TYR A 1 172 ? 3.645 -14.782 0.158 1.00 93.50 172 TYR A CA 1
ATOM 1375 C C . TYR A 1 172 ? 4.490 -15.991 -0.267 1.00 93.50 172 TYR A C 1
ATOM 1377 O O . TYR A 1 172 ? 3.942 -16.978 -0.753 1.00 93.50 172 TYR A O 1
ATOM 1385 N N . ALA A 1 173 ? 5.797 -15.956 0.008 1.00 90.19 173 ALA A N 1
ATOM 1386 C CA . ALA A 1 173 ? 6.701 -17.059 -0.314 1.00 90.19 173 ALA A CA 1
ATOM 1387 C C . ALA A 1 173 ? 6.330 -18.344 0.446 1.00 90.19 173 ALA A C 1
ATOM 1389 O O . ALA A 1 173 ? 6.306 -19.427 -0.135 1.00 90.19 173 ALA A O 1
ATOM 1390 N N . ALA A 1 174 ? 5.962 -18.226 1.727 1.00 87.25 174 ALA A N 1
ATOM 1391 C CA . ALA A 1 174 ? 5.536 -19.368 2.535 1.00 87.25 174 ALA A CA 1
ATOM 1392 C C . ALA A 1 174 ? 4.240 -20.036 2.028 1.00 87.25 174 ALA A C 1
ATOM 1394 O O . ALA A 1 174 ? 4.013 -21.225 2.244 1.00 87.25 174 ALA A O 1
ATOM 1395 N N . MET A 1 175 ? 3.369 -19.292 1.341 1.00 85.81 175 MET A N 1
ATOM 1396 C CA . MET A 1 175 ? 2.166 -19.857 0.731 1.00 85.81 175 MET A CA 1
ATOM 1397 C C . MET A 1 175 ? 2.440 -20.583 -0.593 1.00 85.81 175 MET A C 1
ATOM 1399 O O . MET A 1 175 ? 1.652 -21.451 -0.967 1.00 85.81 175 MET A O 1
ATOM 1403 N N . GLU A 1 176 ? 3.513 -20.260 -1.316 1.00 72.44 176 GLU A N 1
ATOM 1404 C CA . GLU A 1 176 ? 3.906 -20.975 -2.542 1.00 72.44 176 GLU A CA 1
ATOM 1405 C C . GLU A 1 176 ? 4.509 -22.353 -2.229 1.00 72.44 176 GLU A C 1
ATOM 1407 O O . GLU A 1 176 ? 4.218 -23.335 -2.914 1.00 72.44 176 GLU A O 1
ATOM 1412 N N . THR A 1 177 ? 5.273 -22.475 -1.142 1.00 61.66 177 THR A N 1
ATOM 1413 C CA . THR A 1 177 ? 5.850 -23.757 -0.705 1.00 61.66 177 THR A CA 1
ATOM 1414 C C . THR A 1 177 ? 4.795 -24.784 -0.283 1.00 61.66 177 THR A C 1
ATOM 1416 O O . THR A 1 177 ? 4.980 -25.974 -0.531 1.00 61.66 177 THR A O 1
ATOM 1419 N N . LEU A 1 178 ? 3.653 -24.357 0.270 1.00 56.47 178 LEU A N 1
ATOM 1420 C CA . LEU A 1 178 ? 2.543 -25.254 0.637 1.00 56.47 178 LEU A CA 1
ATOM 1421 C C . LEU A 1 178 ? 1.830 -25.880 -0.578 1.00 56.47 178 LEU A C 1
ATOM 1423 O O . LEU A 1 178 ? 1.357 -27.015 -0.501 1.00 56.47 178 LEU A O 1
ATOM 1427 N N . VAL A 1 179 ? 1.769 -25.171 -1.708 1.00 55.22 179 VAL A N 1
ATOM 1428 C CA . VAL A 1 179 ? 1.172 -25.690 -2.955 1.00 55.22 179 VAL A CA 1
ATOM 1429 C C . VAL A 1 179 ? 2.077 -26.756 -3.583 1.00 55.22 179 VAL A C 1
ATOM 1431 O O . VAL A 1 179 ? 1.607 -27.793 -4.046 1.00 55.22 179 VAL A O 1
ATOM 1434 N N . ASN A 1 180 ? 3.395 -26.566 -3.505 1.00 45.31 180 ASN A N 1
ATOM 1435 C CA . ASN A 1 180 ? 4.365 -27.517 -4.051 1.00 45.31 180 ASN A CA 1
ATOM 1436 C C . ASN A 1 180 ? 4.522 -28.803 -3.215 1.00 45.31 180 ASN A C 1
ATOM 1438 O O . ASN A 1 180 ? 4.994 -29.810 -3.737 1.00 45.31 180 ASN A O 1
ATOM 1442 N N . LEU A 1 181 ? 4.114 -28.791 -1.941 1.00 47.72 181 LEU A N 1
ATOM 1443 C CA . LEU A 1 181 ? 4.113 -29.971 -1.062 1.00 47.72 181 LEU A CA 1
ATOM 1444 C C . LEU A 1 181 ? 2.814 -30.788 -1.122 1.00 47.72 181 LEU A C 1
ATOM 1446 O O . LEU A 1 181 ? 2.826 -31.953 -0.754 1.00 47.72 181 LEU A O 1
ATOM 1450 N N . SER A 1 182 ? 1.708 -30.198 -1.582 1.00 44.84 182 SER A N 1
ATOM 1451 C CA . SER A 1 182 ? 0.416 -30.885 -1.773 1.00 44.84 182 SER A CA 1
ATOM 1452 C C . SER A 1 182 ? 0.244 -31.476 -3.179 1.00 44.84 182 SER A C 1
ATOM 1454 O O . SER A 1 182 ? -0.761 -32.122 -3.463 1.00 44.84 182 SER A O 1
ATOM 1456 N N . SER A 1 183 ? 1.238 -31.259 -4.043 1.00 45.00 183 SER A N 1
ATOM 1457 C CA . SER A 1 183 ? 1.299 -31.746 -5.427 1.00 45.00 183 SER A CA 1
ATOM 1458 C C . SER A 1 183 ? 2.311 -32.894 -5.612 1.00 45.00 183 SER A C 1
ATOM 1460 O O . SER A 1 183 ? 2.661 -33.226 -6.745 1.00 45.00 183 SER A O 1
ATOM 1462 N N . LYS A 1 184 ? 2.815 -33.468 -4.513 1.00 36.22 184 LYS A N 1
ATOM 1463 C CA . LYS A 1 184 ? 3.657 -34.672 -4.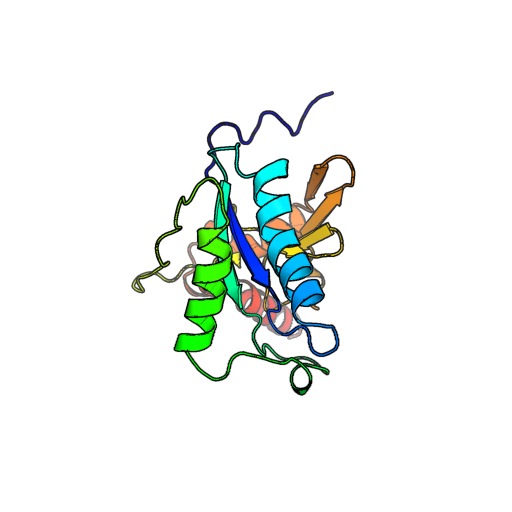457 1.00 36.22 184 LYS A CA 1
ATOM 1464 C C . LYS A 1 184 ? 2.999 -35.700 -3.550 1.00 36.22 184 LYS A C 1
ATOM 1466 O O . LYS A 1 184 ? 3.166 -36.898 -3.853 1.00 36.22 184 LYS A O 1
#

Organism: NCBI:txid450513

Foldseek 3Di:
DDDPPPPCLPAADEAEDEDALDPPDDDPVVSVVVLLPVLVCCQVPPLVPPSYAYHYFYDAQLDDPCSVVRDDDPDPVVRVVSRVSSQVSHPDHPPDPDPDDDDQAFDQLQDLPRWDQDPQQFIASDPNPPVDPLRRQWGQDPVRDTGGNPVSSVLSNVCVVVVDSVCRNPSPVVVVVVVVVVVD

Secondary structure (DSSP, 8-state):
---STTTTTT--EEEEEEE----TTS-HHHHHHHHHHHHHHHHHHTTT-TTEEEEEEE-----STTGGG----SSHHHHHHHHHHHHHT-SS---PPP----SS---GGG-TT--EE-TTSEEES-SS-TT-GGGEEEEE-TTS-EEE-HHHHHHTTHHHHH--HHHHH-HHHHHHHHHHHS--